Protein AF-A0A8H7NST3-F1 (afdb_monomer)

Solvent-accessible surface area (backbone atoms only — not comparable to full-atom values): 19436 Å² total; per-residue (Å²): 130,81,82,80,77,80,57,78,67,39,44,30,36,40,100,68,44,49,25,30,28,64,35,80,43,72,54,95,90,48,92,60,59,37,38,32,27,39,35,80,51,77,58,27,83,27,29,32,50,57,98,87,46,73,70,43,88,52,54,78,26,10,17,41,77,46,72,54,71,88,53,52,45,75,55,92,70,88,84,78,82,85,78,83,83,81,83,86,82,82,85,84,88,88,86,87,82,86,82,82,87,84,83,82,81,60,65,66,56,56,54,48,53,52,50,50,52,51,50,49,50,52,52,50,51,51,49,52,53,51,51,55,50,51,52,52,53,52,50,51,54,47,54,53,50,52,49,52,59,64,44,48,60,56,53,51,50,50,51,52,50,52,52,50,52,53,52,51,53,52,48,53,49,50,54,51,51,52,54,47,53,56,49,51,52,51,50,50,55,51,48,54,52,49,52,53,51,50,50,54,48,52,56,50,50,53,52,48,54,50,54,51,51,53,51,49,50,53,51,55,51,48,54,50,52,50,51,51,51,50,51,51,48,56,49,58,69,47,66,83,59,92,76,79,70,71,57,56,57,54,50,53,49,52,53,51,52,52,50,50,49,52,52,50,51,53,50,51,52,52,51,48,54,53,50,52,52,52,51,49,50,52,51,52,52,53,50,49,52,54,51,50,50,51,34,65,78,67,68,63,77,84,84,78,71,84,80,80,84,74,81,86,80,90,77,82,87,78,92,76,89,81,89,79,86,89,133

Sequence (327 aa):
MAPAEPPLGALVEVPAGRGLVRFCGGTSFSAGRWVGIELSEANGKNDGTVQGIKYFTGKPNHAHQTTQPSTLRRVSEPLRDPEPEPEPEPSSPIAPQEPSRPSTPVRAQDDQEVQELRAKIRVLEAKRADDARHVRELETRLSEAESFVALRPKLQAKLSSQQTELITTRRELADAQQLAQMAESRIVDMQEQLEMATLDKEMAEERAEMAEAELEEVKENLAIVEVELQVLKEGGERAEEVTETPVKQSLAYIQLEKQNERLKEALIRRSKSMRYRCQRDLGRSSGAAREEQYREENGVAPDVGPKSIGGPATGRLNEVRWSAALG

Foldseek 3Di:
DPPDDDDFQFWWAAPLGIFTFHAWQADPVDGAIKTKTFHPDLSADAQQDDPNRHRDGGDGSRIHMDRDCVRTDGDPDDDDDDDDDDDDDDDDDDDDDDDDDDDDDPPVVVVVVVVVVVVVVVVVVVVVVVVVVVVVVVVVVVVVVVVVVVVVVVVVVVVVVVVVVVVVVVVVVVVVVVVVVVVVVVVVVVVVVVVVVVVVVVVVVVVVVVVVVVVVVVVVVVVVVVVVVVCVVVCVVCVVDDDPPPVVVVVVVVVVVVVVVVVVVVVVVVVVVVVVVVVVVVVVVVVVVVVVVVCVVVVPDDDPPDDDDDDDDDDDDDDDDDDDDDD

Mean predicted aligned error: 22.56 Å

pLDDT: mean 78.25, std 19.87, range [33.19, 98.25]

Secondary structure (DSSP, 8-state):
-PPPPPPTT-EEEETTEEEEEEEEEE-SSSSSEEEEEEESSS--SBSSEETTEESS---TT-EEEES-GGG-EE---PPPP-PPPPPPP---------------S-HHHHHHHHHHHHHHHHHHHHHHHHHHHHHHHHHHHHHHHHHHHHHHHHHHHHHHHHHHHHHHHHHHHHHHHHHHHHHHHHHHHHHHHHHHHHHHHHHHHHHHHHHHHHHHHHHHHHHHHHHHHHHHHHHHHHTTS---HHHHHHHHHHHHHHHHHHHHHHHHHHHHHHHHHHHHHHHHHHHHHHHHHHHHHTT----------------------------

Nearest PDB structures (foldseek):
  3tq7-assembly1_Q  TM=9.359E-01  e=1.965E-07  Homo sapiens
  2e3h-assembly1_A  TM=8.844E-01  e=2.849E-07  Homo sapiens
  2e3i-assembly1_A  TM=8.766E-01  e=3.224E-07  Homo sapiens
  2e4h-assembly1_A  TM=8.750E-01  e=9.228E-07  Homo sapiens
  2cp6-assembly1_A  TM=6.344E-01  e=6.680E-06  Homo sapiens

InterPro domains:
  IPR000938 CAP Gly-rich domain [PF01302] (11-63)
  IPR000938 CAP Gly-rich domain [PS00845] (25-56)
  IPR000938 CAP Gly-rich domain [PS50245] (25-56)
  IPR000938 CAP Gly-rich domain [SM01052] (8-64)
  IPR036859 CAP Gly-rich domain superfamily [G3DSA:2.30.30.190] (5-78)
  IPR036859 CAP Gly-rich domain superfamily [SSF74924] (7-87)

Structure (mmCIF, N/CA/C/O backbone):
data_AF-A0A8H7NST3-F1
#
_entry.id   AF-A0A8H7NST3-F1
#
loop_
_atom_site.group_PDB
_atom_site.id
_atom_site.type_symbol
_atom_site.label_atom_id
_atom_site.label_alt_id
_atom_site.label_comp_id
_atom_site.label_asym_id
_atom_site.label_entity_id
_atom_site.label_seq_id
_atom_site.pdbx_PDB_ins_code
_atom_site.Cartn_x
_atom_site.Cartn_y
_atom_site.Cartn_z
_atom_site.occupancy
_atom_site.B_iso_or_equiv
_atom_site.auth_seq_id
_atom_site.auth_comp_id
_atom_site.auth_asym_id
_atom_site.auth_atom_id
_atom_site.pdbx_PDB_model_num
ATOM 1 N N . MET A 1 1 ? -5.717 -32.129 -40.927 1.00 37.00 1 MET A N 1
ATOM 2 C CA . MET A 1 1 ? -4.316 -32.494 -41.234 1.00 37.00 1 MET A CA 1
ATOM 3 C C . MET A 1 1 ? -3.425 -31.471 -40.554 1.00 37.00 1 MET A C 1
ATOM 5 O O . MET A 1 1 ? -3.616 -30.290 -40.809 1.00 37.00 1 MET A O 1
ATOM 9 N N . ALA A 1 2 ? -2.547 -31.884 -39.636 1.00 41.81 2 ALA A N 1
ATOM 10 C CA . ALA A 1 2 ? -1.577 -30.966 -39.035 1.00 41.81 2 ALA A CA 1
ATOM 11 C C . ALA A 1 2 ? -0.660 -30.398 -40.138 1.00 41.81 2 ALA A C 1
ATOM 13 O O . ALA A 1 2 ? -0.335 -31.142 -41.069 1.00 41.81 2 ALA A O 1
ATOM 14 N N . PRO A 1 3 ? -0.275 -29.109 -40.094 1.00 54.03 3 PRO A N 1
ATOM 15 C CA . PRO A 1 3 ? 0.641 -28.551 -41.081 1.00 54.03 3 PRO A CA 1
ATOM 16 C C . PRO A 1 3 ? 1.970 -29.311 -41.006 1.00 54.03 3 PRO A C 1
ATOM 18 O O . PRO A 1 3 ? 2.596 -29.371 -39.951 1.00 54.03 3 PRO A O 1
ATOM 21 N N . ALA A 1 4 ? 2.359 -29.937 -42.118 1.00 65.00 4 ALA A N 1
ATOM 22 C CA . ALA A 1 4 ? 3.593 -30.703 -42.213 1.00 65.00 4 ALA A CA 1
ATOM 23 C C . ALA A 1 4 ? 4.789 -29.779 -41.959 1.00 65.00 4 ALA A C 1
ATOM 25 O O . ALA A 1 4 ? 4.970 -28.778 -42.655 1.00 65.00 4 ALA A O 1
ATOM 26 N N . GLU A 1 5 ? 5.584 -30.112 -40.950 1.00 69.69 5 GLU A N 1
ATOM 27 C CA . GLU A 1 5 ? 6.763 -29.339 -40.589 1.00 69.69 5 GLU A CA 1
ATOM 28 C C . GLU A 1 5 ? 7.809 -29.418 -41.710 1.00 69.69 5 GLU A C 1
ATOM 30 O O . GLU A 1 5 ? 8.063 -30.507 -42.238 1.00 69.69 5 GLU A O 1
ATOM 35 N N . PRO A 1 6 ? 8.413 -28.289 -42.114 1.00 79.00 6 PRO A N 1
ATOM 36 C CA . PRO A 1 6 ? 9.472 -28.322 -43.105 1.00 79.00 6 PRO A CA 1
ATOM 37 C C . PRO A 1 6 ? 10.720 -28.979 -42.491 1.00 79.00 6 PRO A C 1
ATOM 39 O O . PRO A 1 6 ? 11.109 -28.626 -41.375 1.00 79.00 6 PRO A O 1
ATOM 42 N N . PRO A 1 7 ? 11.370 -29.925 -43.190 1.00 84.44 7 PRO A N 1
ATOM 43 C CA . PRO A 1 7 ? 12.606 -30.510 -42.694 1.00 84.44 7 PRO A CA 1
ATOM 44 C C . PRO A 1 7 ? 13.723 -29.459 -42.666 1.00 84.44 7 PRO A C 1
ATOM 46 O O . PRO A 1 7 ? 13.760 -28.542 -43.492 1.00 84.44 7 PRO A O 1
ATOM 49 N N . LEU A 1 8 ? 14.656 -29.603 -41.722 1.00 87.25 8 LEU A N 1
ATOM 50 C CA . LEU A 1 8 ? 15.878 -28.798 -41.708 1.00 87.25 8 LEU A CA 1
ATOM 51 C C . LEU A 1 8 ? 16.638 -29.009 -43.029 1.00 87.25 8 LEU A C 1
ATOM 53 O O . LEU A 1 8 ? 16.730 -30.128 -43.527 1.00 87.25 8 LEU A O 1
ATOM 57 N N . GLY A 1 9 ? 17.155 -27.928 -43.606 1.00 86.75 9 GLY A N 1
ATOM 58 C CA . GLY A 1 9 ? 17.804 -27.909 -44.916 1.00 86.75 9 GLY A CA 1
ATOM 59 C C . GLY A 1 9 ? 16.848 -27.781 -46.106 1.00 86.75 9 GLY A C 1
ATOM 60 O O . GLY A 1 9 ? 17.316 -27.694 -47.237 1.00 86.75 9 GLY A O 1
ATOM 61 N N . ALA A 1 10 ? 15.527 -27.736 -45.894 1.00 88.69 10 ALA A N 1
ATOM 62 C CA . ALA A 1 10 ? 14.585 -27.502 -46.986 1.00 88.69 10 ALA A CA 1
ATOM 63 C C . ALA A 1 10 ? 14.740 -26.094 -47.576 1.00 88.69 10 ALA A C 1
ATOM 65 O O . ALA A 1 10 ? 14.798 -25.112 -46.832 1.00 88.69 10 ALA A O 1
ATOM 66 N N . LEU A 1 11 ? 14.724 -26.000 -48.908 1.00 89.38 11 LEU A N 1
ATOM 67 C CA . LEU A 1 11 ? 14.618 -24.731 -49.621 1.00 89.38 11 LEU A CA 1
ATOM 68 C C . LEU A 1 11 ? 13.172 -24.228 -49.554 1.00 89.38 11 LEU A C 1
ATOM 70 O O . LEU A 1 11 ? 12.228 -24.900 -49.986 1.00 89.38 11 LEU A O 1
ATOM 74 N N . VAL A 1 12 ? 13.001 -23.043 -48.982 1.00 89.94 12 VAL A N 1
ATOM 75 C CA . VAL A 1 12 ? 11.707 -22.395 -48.776 1.00 89.94 12 VAL A CA 1
ATOM 76 C C . VAL A 1 12 ? 11.746 -20.963 -49.292 1.00 89.94 12 VAL A C 1
ATOM 78 O O . VAL A 1 12 ? 12.765 -20.278 -49.228 1.00 89.94 12 VAL A O 1
ATOM 81 N N . GLU A 1 13 ? 10.617 -20.503 -49.807 1.00 89.69 13 GLU A N 1
ATOM 82 C CA . GLU A 1 13 ? 10.403 -19.123 -50.224 1.00 89.69 13 GLU A CA 1
ATOM 83 C C . GLU A 1 13 ? 9.471 -18.445 -49.221 1.00 89.69 13 GLU A C 1
ATOM 85 O O . GLU A 1 13 ? 8.401 -18.973 -48.907 1.00 89.69 13 GLU A O 1
ATOM 90 N N . VAL A 1 14 ? 9.916 -17.300 -48.701 1.00 89.00 14 VAL A N 1
ATOM 91 C CA . VAL A 1 14 ? 9.183 -16.408 -47.792 1.00 89.00 14 VAL A CA 1
ATOM 92 C C . VAL A 1 14 ? 9.068 -15.015 -48.412 1.00 89.00 14 VAL A C 1
ATOM 94 O O . VAL A 1 14 ? 9.808 -14.705 -49.343 1.00 89.00 14 VAL A O 1
ATOM 97 N N . PRO A 1 15 ? 8.214 -14.115 -47.883 1.00 86.81 15 PRO A N 1
ATOM 98 C CA . PRO A 1 15 ? 8.133 -12.737 -48.378 1.00 86.81 15 PRO A CA 1
ATOM 99 C C . PRO A 1 15 ? 9.470 -11.977 -48.370 1.00 86.81 15 PRO A C 1
ATOM 101 O O . PRO A 1 15 ? 9.644 -11.044 -49.143 1.00 86.81 15 PRO A O 1
ATOM 104 N N . ALA A 1 16 ? 10.412 -12.373 -47.506 1.00 85.62 16 ALA A N 1
ATOM 105 C CA . ALA A 1 16 ? 11.756 -11.796 -47.440 1.00 85.62 16 ALA A CA 1
ATOM 106 C C . ALA A 1 16 ? 12.743 -12.368 -48.482 1.00 85.62 16 ALA A C 1
ATOM 108 O O . ALA A 1 16 ? 13.862 -11.876 -48.586 1.00 85.62 16 ALA A O 1
ATOM 109 N N . GLY A 1 17 ? 12.358 -13.402 -49.237 1.00 88.81 17 GLY A N 1
ATOM 110 C CA . GLY A 1 17 ? 13.190 -14.050 -50.251 1.00 88.81 17 GLY A CA 1
ATOM 111 C C . GLY A 1 17 ? 13.268 -15.571 -50.103 1.00 88.81 17 GLY A C 1
ATOM 112 O O . GLY A 1 17 ? 12.565 -16.188 -49.299 1.00 88.81 17 GLY A O 1
ATOM 113 N N . ARG A 1 18 ? 14.141 -16.191 -50.899 1.00 92.12 18 ARG A N 1
ATOM 114 C CA . ARG A 1 18 ? 14.426 -17.632 -50.839 1.00 92.12 18 ARG A CA 1
ATOM 115 C C . ARG A 1 18 ? 15.510 -17.926 -49.810 1.00 92.12 18 ARG A C 1
ATOM 117 O O . ARG A 1 18 ? 16.448 -17.146 -49.650 1.00 92.12 18 ARG A O 1
ATOM 124 N N . GLY A 1 19 ? 15.385 -19.055 -49.123 1.00 91.88 19 GLY A N 1
ATOM 125 C CA . GLY A 1 19 ? 16.349 -19.463 -48.112 1.00 91.88 19 GLY A CA 1
ATOM 126 C C . GLY A 1 19 ? 16.207 -20.909 -47.662 1.00 91.88 19 GLY A C 1
ATOM 127 O O . GLY A 1 19 ? 15.279 -21.621 -48.043 1.00 91.88 19 GLY A O 1
ATOM 128 N N . LEU A 1 20 ? 17.150 -21.346 -46.836 1.00 92.94 20 LEU A N 1
ATOM 129 C CA . LEU A 1 20 ? 17.210 -22.691 -46.281 1.00 92.94 20 LEU A CA 1
ATOM 130 C C . LEU A 1 20 ? 16.702 -22.696 -44.844 1.00 92.94 20 LEU A C 1
ATOM 132 O O . LEU A 1 20 ? 17.096 -21.863 -44.028 1.00 92.94 20 LEU A O 1
ATOM 136 N N . VAL A 1 21 ? 15.865 -23.672 -44.503 1.00 92.75 21 VAL A N 1
ATOM 137 C CA . VAL A 1 21 ? 15.430 -23.879 -43.119 1.00 92.75 21 VAL A CA 1
ATOM 138 C C . VAL A 1 21 ? 16.623 -24.331 -42.276 1.00 92.75 21 VAL A C 1
ATOM 140 O O . VAL A 1 21 ? 17.168 -25.410 -42.488 1.00 92.75 21 VAL A O 1
ATOM 143 N N . ARG A 1 22 ? 17.028 -23.528 -41.292 1.00 93.19 22 ARG A N 1
ATOM 144 C CA . ARG A 1 22 ? 18.147 -23.834 -40.385 1.00 93.19 22 ARG A CA 1
ATOM 145 C C . ARG A 1 22 ? 17.703 -24.183 -38.968 1.00 93.19 22 ARG A C 1
ATOM 147 O O . ARG A 1 22 ? 18.451 -24.836 -38.250 1.00 93.19 22 ARG A O 1
ATOM 154 N N . PHE A 1 23 ? 16.498 -23.782 -38.570 1.00 92.31 23 PHE A N 1
ATOM 155 C CA . PHE A 1 23 ? 15.974 -24.006 -37.224 1.00 92.31 23 PHE A CA 1
ATOM 156 C C . PHE A 1 23 ? 14.460 -24.247 -37.250 1.00 92.31 23 PHE A C 1
ATOM 158 O O . PHE A 1 23 ? 13.747 -23.568 -37.983 1.00 92.31 23 PHE A O 1
ATOM 165 N N . CYS A 1 24 ? 13.962 -25.185 -36.440 1.00 91.38 24 CYS A N 1
ATOM 166 C CA . CYS A 1 24 ? 12.531 -25.439 -36.226 1.00 91.38 24 CYS A CA 1
ATOM 167 C C . CYS A 1 24 ? 12.297 -25.843 -34.763 1.00 91.38 24 CYS A C 1
ATOM 169 O O . CYS A 1 24 ? 12.535 -26.992 -34.383 1.00 91.38 24 CYS A O 1
ATOM 171 N N . GLY A 1 25 ? 11.829 -24.925 -33.918 1.00 89.56 25 GLY A N 1
ATOM 172 C CA . GLY A 1 25 ? 11.811 -25.149 -32.469 1.00 89.56 25 GLY A CA 1
ATOM 173 C C . GLY A 1 25 ? 11.068 -24.085 -31.673 1.00 89.56 25 GLY A C 1
ATOM 174 O O . GLY A 1 25 ? 10.574 -23.110 -32.231 1.00 89.56 25 GLY A O 1
ATOM 175 N N . GLY A 1 26 ? 10.971 -24.288 -30.359 1.00 90.81 26 GLY A N 1
ATOM 176 C CA . GLY A 1 26 ? 10.572 -23.224 -29.435 1.00 90.81 26 GLY A CA 1
ATOM 177 C C . GLY A 1 26 ? 11.693 -22.196 -29.276 1.00 90.81 26 GLY A C 1
ATOM 178 O O . GLY A 1 26 ? 12.864 -22.523 -29.471 1.00 90.81 26 GLY A O 1
ATOM 179 N N . THR A 1 27 ? 11.349 -20.960 -28.928 1.00 91.00 27 THR A N 1
ATOM 180 C CA . THR A 1 27 ? 12.328 -19.886 -28.716 1.00 91.00 27 THR A CA 1
ATOM 181 C C . THR A 1 27 ? 12.210 -19.310 -27.312 1.00 91.00 27 THR A C 1
ATOM 183 O O . THR A 1 27 ? 11.181 -19.429 -26.653 1.00 91.00 27 THR A O 1
ATOM 186 N N . SER A 1 28 ? 13.285 -18.691 -26.833 1.00 88.31 28 SER A N 1
ATOM 187 C CA . SER A 1 28 ? 13.320 -18.011 -25.536 1.00 88.31 28 SER A CA 1
ATOM 188 C C . SER A 1 28 ? 12.594 -16.665 -25.544 1.00 88.31 28 SER A C 1
ATOM 190 O O . SER A 1 28 ? 12.170 -16.193 -24.495 1.00 88.31 28 SER A O 1
ATOM 192 N N . PHE A 1 29 ? 12.468 -16.031 -26.715 1.00 85.19 29 PHE A N 1
ATOM 193 C CA . PHE A 1 29 ? 11.930 -14.676 -26.840 1.00 85.19 29 PHE A CA 1
ATOM 194 C C . PHE A 1 29 ? 10.411 -14.642 -27.048 1.00 85.19 29 PHE A C 1
ATOM 196 O O . PHE A 1 29 ? 9.799 -13.590 -26.872 1.00 85.19 29 PHE A O 1
ATOM 203 N N . SER A 1 30 ? 9.785 -15.752 -27.457 1.00 88.00 30 SER A N 1
ATOM 204 C CA . SER A 1 30 ? 8.340 -15.805 -27.674 1.00 88.00 30 SER A CA 1
ATOM 205 C C . SER A 1 30 ? 7.803 -17.233 -27.588 1.00 88.00 30 SER A C 1
ATOM 207 O O . SER A 1 30 ? 8.394 -18.166 -28.128 1.00 88.00 30 SER A O 1
ATOM 209 N N . ALA A 1 31 ? 6.652 -17.397 -26.934 1.00 85.62 31 ALA A N 1
ATOM 210 C CA . ALA A 1 31 ? 5.972 -18.681 -26.844 1.00 85.62 31 ALA A CA 1
ATOM 211 C C . ALA A 1 31 ? 5.450 -19.133 -28.219 1.00 85.62 31 ALA A C 1
ATOM 213 O O . ALA A 1 31 ? 4.961 -18.332 -29.015 1.00 85.62 31 ALA A O 1
ATOM 214 N N . GLY A 1 32 ? 5.525 -20.437 -28.481 1.00 86.38 32 GLY A N 1
ATOM 215 C CA . GLY A 1 32 ? 5.136 -21.037 -29.757 1.00 86.38 32 GLY A CA 1
ATOM 216 C C . GLY A 1 32 ? 6.324 -21.597 -30.535 1.00 86.38 32 GLY A C 1
ATOM 217 O O . GLY A 1 32 ? 7.474 -21.536 -30.098 1.00 86.38 32 GLY A O 1
ATOM 218 N N . ARG A 1 33 ? 6.034 -22.202 -31.689 1.00 87.50 33 ARG A N 1
ATOM 219 C CA . ARG A 1 33 ? 7.035 -22.832 -32.556 1.00 87.50 33 ARG A CA 1
ATOM 220 C C . ARG A 1 33 ? 7.452 -21.858 -33.655 1.00 87.50 33 ARG A C 1
ATOM 222 O O . ARG A 1 33 ? 6.608 -21.236 -34.295 1.00 87.50 33 ARG A O 1
ATOM 229 N N . TRP A 1 34 ? 8.755 -21.750 -33.865 1.00 92.06 34 TRP A N 1
ATOM 230 C CA . TRP A 1 34 ? 9.382 -20.829 -34.802 1.00 92.06 34 TRP A CA 1
ATOM 231 C C . TRP A 1 34 ? 10.227 -21.582 -35.817 1.00 92.06 34 TRP A C 1
ATOM 233 O O . TRP A 1 34 ? 10.886 -22.573 -35.490 1.00 92.06 34 TRP A O 1
ATOM 243 N N . VAL A 1 35 ? 10.240 -21.061 -37.040 1.00 91.88 35 VAL A N 1
ATOM 244 C CA . VAL A 1 35 ? 11.101 -21.520 -38.125 1.00 91.88 35 VAL A CA 1
ATOM 245 C C . VAL A 1 35 ? 12.122 -20.434 -38.433 1.00 91.88 35 VAL A C 1
ATOM 247 O O . VAL A 1 35 ? 11.762 -19.295 -38.735 1.00 91.88 35 VAL A O 1
ATOM 250 N N . GLY A 1 36 ? 13.399 -20.789 -38.316 1.00 92.88 36 GLY A N 1
ATOM 251 C CA . GLY A 1 36 ? 14.533 -19.949 -38.677 1.00 92.88 36 GLY A CA 1
ATOM 252 C C . GLY A 1 36 ? 15.051 -20.320 -40.059 1.00 92.88 36 GLY A C 1
ATOM 253 O O . GLY A 1 36 ? 15.349 -21.488 -40.319 1.00 92.88 36 GLY A O 1
ATOM 254 N N . ILE A 1 37 ? 15.147 -19.326 -40.934 1.00 93.50 37 ILE A N 1
ATOM 255 C CA . ILE A 1 37 ? 15.512 -19.476 -42.342 1.00 93.50 37 ILE A CA 1
ATOM 256 C C . ILE A 1 37 ? 16.746 -18.625 -42.600 1.00 93.50 37 ILE A C 1
ATOM 258 O O . ILE A 1 37 ? 16.758 -17.442 -42.263 1.00 93.50 37 ILE A O 1
ATOM 262 N N . GLU A 1 38 ? 17.765 -19.217 -43.206 1.00 94.62 38 GLU A N 1
ATOM 263 C CA . GLU A 1 38 ? 18.895 -18.483 -43.762 1.00 94.62 38 GLU A CA 1
ATOM 264 C C . GLU A 1 38 ? 18.591 -18.140 -45.220 1.00 94.62 38 GLU A C 1
ATOM 266 O O . GLU A 1 38 ? 18.533 -19.017 -46.080 1.00 94.62 38 GLU A O 1
ATOM 271 N N . LEU A 1 39 ? 18.354 -16.863 -45.480 1.00 92.25 39 LEU A N 1
ATOM 272 C CA . LEU A 1 39 ? 18.115 -16.299 -46.795 1.00 92.25 39 LEU A CA 1
ATOM 273 C C . LEU A 1 39 ? 19.397 -16.311 -47.630 1.00 92.25 39 LEU A C 1
ATOM 275 O O . LEU A 1 39 ? 20.507 -16.107 -47.128 1.00 92.25 39 LEU A O 1
ATOM 279 N N . SER A 1 40 ? 19.223 -16.518 -48.931 1.00 91.44 40 SER A N 1
ATOM 280 C CA . SER A 1 40 ? 20.312 -16.417 -49.902 1.00 91.44 40 SER A CA 1
ATOM 281 C C . SER A 1 40 ? 20.838 -14.979 -50.019 1.00 91.44 40 SER A C 1
ATOM 283 O O . SER A 1 40 ? 22.038 -14.779 -50.197 1.00 91.44 40 SER A O 1
ATOM 285 N N . GLU A 1 41 ? 19.956 -13.990 -49.858 1.00 92.06 41 GLU A N 1
ATOM 286 C CA . GLU A 1 41 ? 20.248 -12.555 -49.951 1.00 92.06 41 GLU A CA 1
ATOM 287 C C . GLU A 1 41 ? 20.158 -11.854 -48.585 1.00 92.06 41 GLU A C 1
ATOM 289 O O . GLU A 1 41 ? 19.508 -12.346 -47.658 1.00 92.06 41 GLU A O 1
ATOM 294 N N . ALA A 1 42 ? 20.761 -10.664 -48.477 1.00 90.56 42 ALA A N 1
ATOM 295 C CA . ALA A 1 42 ? 20.847 -9.862 -47.252 1.00 90.56 42 ALA A CA 1
ATOM 296 C C . ALA A 1 42 ? 19.537 -9.128 -46.874 1.00 90.56 42 ALA A C 1
ATOM 298 O O . ALA A 1 42 ? 19.554 -7.961 -46.486 1.00 90.56 42 ALA A O 1
ATOM 299 N N . ASN A 1 43 ? 18.400 -9.823 -46.975 1.00 90.56 43 ASN A N 1
ATOM 300 C CA . ASN A 1 43 ? 17.046 -9.316 -46.693 1.00 90.56 43 ASN A CA 1
ATOM 301 C C . ASN A 1 43 ? 16.492 -9.798 -45.333 1.00 90.56 43 ASN A C 1
ATOM 303 O O . ASN A 1 43 ? 15.298 -9.703 -45.035 1.00 90.56 43 ASN A O 1
ATOM 307 N N . GLY A 1 44 ? 17.355 -10.381 -44.508 1.00 88.81 44 GLY A N 1
ATOM 308 C CA . GLY A 1 44 ? 17.067 -10.892 -43.175 1.00 88.81 44 GLY A CA 1
ATOM 309 C C . GLY A 1 44 ? 17.178 -9.823 -42.091 1.00 88.81 44 GLY A C 1
ATOM 310 O O . GLY A 1 44 ? 17.631 -8.705 -42.309 1.00 88.81 44 GLY A O 1
ATOM 311 N N . LYS A 1 45 ? 16.751 -10.187 -40.880 1.00 87.56 45 LYS A N 1
ATOM 312 C CA . LYS A 1 45 ? 16.707 -9.298 -39.707 1.00 87.56 45 LYS A CA 1
ATOM 313 C C . LYS A 1 45 ? 17.856 -9.522 -38.726 1.00 87.56 45 LYS A C 1
ATOM 315 O O . LYS A 1 45 ? 18.096 -8.678 -37.872 1.00 87.56 45 LYS A O 1
ATOM 320 N N . ASN A 1 46 ? 18.505 -10.682 -38.781 1.00 90.12 46 ASN A N 1
ATOM 321 C CA . ASN A 1 46 ? 19.630 -11.035 -37.915 1.00 90.12 46 ASN A CA 1
ATOM 322 C C . ASN A 1 46 ? 20.577 -12.014 -38.628 1.00 90.12 46 ASN A C 1
ATOM 324 O O . ASN A 1 46 ? 20.471 -12.216 -39.835 1.00 90.12 46 ASN A O 1
ATOM 328 N N . ASP A 1 47 ? 21.517 -12.592 -37.893 1.00 92.06 47 ASP A N 1
ATOM 329 C CA . ASP A 1 47 ? 22.508 -13.585 -38.330 1.00 92.06 47 ASP A CA 1
ATOM 330 C C . ASP A 1 47 ? 22.196 -15.007 -37.809 1.00 92.06 47 ASP A C 1
ATOM 332 O O . ASP A 1 47 ? 23.030 -15.908 -37.882 1.00 92.06 47 ASP A O 1
ATOM 336 N N . GLY A 1 48 ? 20.995 -15.206 -37.252 1.00 89.19 48 GLY A N 1
ATOM 337 C CA . GLY A 1 48 ? 20.585 -16.428 -36.556 1.00 89.19 48 GLY A CA 1
ATOM 338 C C . GLY A 1 48 ? 20.686 -16.325 -35.030 1.00 89.19 48 GLY A C 1
ATOM 339 O O . GLY A 1 48 ? 20.303 -17.263 -34.323 1.00 89.19 48 GLY A O 1
ATOM 340 N N . THR A 1 49 ? 21.124 -15.173 -34.510 1.00 92.31 49 THR A N 1
ATOM 341 C CA . THR A 1 49 ? 21.116 -14.837 -33.082 1.00 92.31 49 THR A CA 1
ATOM 342 C C . THR A 1 49 ? 19.984 -13.861 -32.758 1.00 92.31 49 THR A C 1
ATOM 344 O O . THR A 1 49 ? 19.833 -12.823 -33.401 1.00 92.31 49 THR A O 1
ATOM 347 N N . VAL A 1 50 ? 19.192 -14.159 -31.723 1.00 90.19 50 VAL A N 1
ATOM 348 C CA . VAL A 1 50 ? 18.122 -13.274 -31.228 1.00 90.19 50 VAL A CA 1
ATOM 349 C C . VAL A 1 50 ? 18.312 -13.070 -29.731 1.00 90.19 50 VAL A C 1
ATOM 351 O O . VAL A 1 50 ? 18.373 -14.039 -28.979 1.00 90.19 50 VAL A O 1
ATOM 354 N N . GLN A 1 51 ? 18.427 -11.810 -29.295 1.00 85.69 51 GLN A N 1
ATOM 355 C CA . GLN A 1 51 ? 18.644 -11.442 -27.883 1.00 85.69 51 GLN A CA 1
ATOM 356 C C . GLN A 1 51 ? 19.855 -12.154 -27.236 1.00 85.69 51 GLN A C 1
ATOM 358 O O . GLN A 1 51 ? 19.813 -12.549 -26.076 1.00 85.69 51 GLN A O 1
ATOM 363 N N . GLY A 1 52 ? 20.937 -12.348 -27.999 1.00 88.69 52 GLY A N 1
ATOM 364 C CA . GLY A 1 52 ? 22.160 -13.013 -27.528 1.00 88.69 52 GLY A CA 1
ATOM 365 C C . GLY A 1 52 ? 22.110 -14.546 -27.527 1.00 88.69 52 GLY A C 1
ATOM 366 O O . GLY A 1 52 ? 23.131 -15.181 -27.280 1.00 88.69 52 GLY A O 1
ATOM 367 N N . ILE A 1 53 ? 20.965 -15.153 -27.853 1.00 90.62 53 ILE A N 1
ATOM 368 C CA . ILE A 1 53 ? 20.816 -16.607 -27.977 1.00 90.62 53 ILE A CA 1
ATOM 369 C C . ILE A 1 53 ? 20.906 -16.989 -29.453 1.00 90.62 53 ILE A C 1
ATOM 371 O O . ILE A 1 53 ? 20.132 -16.508 -30.285 1.00 90.62 53 ILE A O 1
ATOM 375 N N . LYS A 1 54 ? 21.877 -17.846 -29.781 1.00 93.44 54 LYS A N 1
ATOM 376 C CA . LYS A 1 54 ? 22.125 -18.324 -31.144 1.00 93.44 54 LYS A CA 1
ATOM 377 C C . LYS A 1 54 ? 21.273 -19.556 -31.438 1.00 93.44 54 LYS A C 1
ATOM 379 O O . LYS A 1 54 ? 21.426 -20.579 -30.778 1.00 93.44 54 LYS A O 1
ATOM 384 N N . TYR A 1 55 ? 20.416 -19.459 -32.450 1.00 91.94 55 TYR A N 1
ATOM 385 C CA . TYR A 1 55 ? 19.566 -20.558 -32.920 1.00 91.94 55 TYR A CA 1
ATOM 386 C C . TYR A 1 55 ? 20.189 -21.295 -34.107 1.00 91.94 55 TYR A C 1
ATOM 388 O O . TYR A 1 55 ? 20.068 -22.511 -34.219 1.00 91.94 55 TYR A O 1
ATOM 396 N N . PHE A 1 56 ? 20.873 -20.560 -34.983 1.00 92.25 56 PHE A N 1
ATOM 397 C CA . PHE A 1 56 ? 21.696 -21.089 -36.067 1.00 92.25 56 PHE A CA 1
ATOM 398 C C . PHE A 1 56 ? 22.764 -20.059 -36.450 1.00 92.25 56 PHE A C 1
ATOM 400 O O . PHE A 1 56 ? 22.727 -18.923 -35.985 1.00 92.25 56 PHE A O 1
ATOM 407 N N . THR A 1 57 ? 23.729 -20.458 -37.276 1.00 91.19 57 THR A N 1
ATOM 408 C CA . THR A 1 57 ? 24.768 -19.560 -37.797 1.00 91.19 57 THR A CA 1
ATOM 409 C C . THR A 1 57 ? 24.433 -19.188 -39.236 1.00 91.19 57 THR A C 1
ATOM 411 O O . THR A 1 57 ? 24.253 -20.087 -40.057 1.00 91.19 57 THR A O 1
ATOM 414 N N . GLY A 1 58 ? 24.380 -17.892 -39.537 1.00 88.62 58 GLY A N 1
ATOM 415 C CA . GLY A 1 58 ? 24.240 -17.349 -40.887 1.00 88.62 58 GLY A CA 1
ATOM 416 C C . GLY A 1 58 ? 25.032 -16.051 -41.063 1.00 88.62 58 GLY A C 1
ATOM 417 O O . GLY A 1 58 ? 25.657 -15.553 -40.126 1.00 88.62 58 GLY A O 1
ATOM 418 N N . LYS A 1 59 ? 25.028 -15.502 -42.281 1.00 90.50 59 LYS A N 1
ATOM 419 C CA . LYS A 1 59 ? 25.635 -14.189 -42.560 1.00 90.50 59 LYS A CA 1
ATOM 420 C C . LYS A 1 59 ? 24.819 -13.054 -41.907 1.00 90.50 59 LYS A C 1
ATOM 422 O O . LYS A 1 59 ? 23.609 -13.210 -41.709 1.00 90.50 59 LYS A O 1
ATOM 427 N N . PRO A 1 60 ? 25.439 -11.902 -41.586 1.00 89.69 60 PRO A N 1
ATOM 428 C CA . PRO A 1 60 ? 24.710 -10.729 -41.107 1.00 89.69 60 PRO A CA 1
ATOM 429 C C . PRO A 1 60 ? 23.580 -10.351 -42.068 1.00 89.69 60 PRO A C 1
ATOM 431 O O . PRO A 1 60 ? 23.798 -10.312 -43.274 1.00 89.69 60 PRO A O 1
ATOM 434 N N . ASN A 1 61 ? 22.387 -10.073 -41.538 1.00 90.69 61 ASN A N 1
ATOM 435 C CA . ASN A 1 61 ? 21.172 -9.764 -42.306 1.00 90.69 61 ASN A CA 1
ATOM 436 C C . ASN A 1 61 ? 20.694 -10.890 -43.233 1.00 90.69 61 ASN A C 1
ATOM 438 O O . ASN A 1 61 ? 20.023 -10.615 -44.217 1.00 90.69 61 ASN A O 1
ATOM 442 N N . HIS A 1 62 ? 21.007 -12.157 -42.959 1.00 92.44 62 HIS A N 1
ATOM 443 C CA . HIS A 1 62 ? 20.487 -13.281 -43.752 1.00 92.44 62 HIS A CA 1
ATOM 444 C C . HIS A 1 62 ? 19.453 -14.117 -42.995 1.00 92.44 62 HIS A C 1
ATOM 446 O O . HIS A 1 62 ? 18.789 -14.950 -43.591 1.00 92.44 62 HIS A O 1
ATOM 452 N N . ALA A 1 63 ? 19.251 -13.926 -41.696 1.00 90.88 63 ALA A N 1
ATOM 453 C CA . ALA A 1 63 ? 18.302 -14.739 -40.947 1.00 90.88 63 ALA A CA 1
ATOM 454 C C . ALA A 1 63 ? 16.900 -14.121 -40.898 1.00 90.88 63 ALA A C 1
ATOM 456 O O . ALA A 1 63 ? 16.711 -12.956 -40.537 1.00 90.88 63 ALA A O 1
ATOM 457 N N . HIS A 1 64 ? 15.898 -14.941 -41.204 1.00 92.25 64 HIS A N 1
ATOM 458 C CA . HIS A 1 64 ? 14.480 -14.626 -41.088 1.00 92.25 64 HIS A C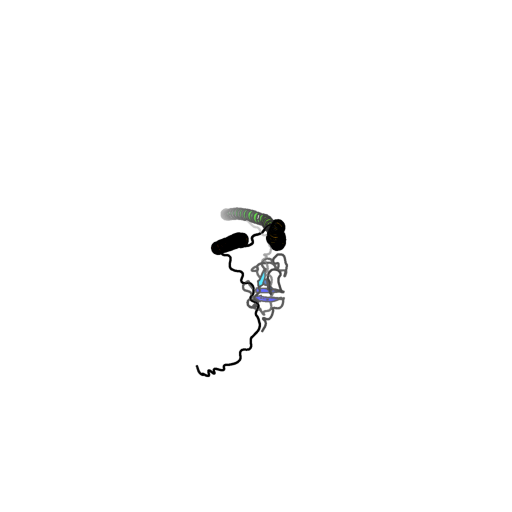A 1
ATOM 459 C C . HIS A 1 64 ? 13.802 -15.601 -40.115 1.00 92.25 64 HIS A C 1
ATOM 461 O O . HIS A 1 64 ? 14.087 -16.797 -40.130 1.00 92.25 64 HIS A O 1
ATOM 467 N N . GLN A 1 65 ? 12.912 -15.097 -39.257 1.00 90.44 65 GLN A N 1
ATOM 468 C CA . GLN A 1 65 ? 12.113 -15.904 -38.331 1.00 90.44 65 GLN A CA 1
ATOM 469 C C . GLN A 1 65 ? 10.626 -15.755 -38.647 1.00 90.44 65 GLN A C 1
ATOM 471 O O . GLN A 1 65 ? 10.132 -14.632 -38.746 1.00 90.44 65 GLN A O 1
ATOM 476 N N . THR A 1 66 ? 9.906 -16.872 -38.733 1.00 86.94 66 THR A N 1
ATOM 477 C CA . THR A 1 66 ? 8.445 -16.887 -38.901 1.00 86.94 66 THR A CA 1
ATOM 478 C C . THR A 1 66 ? 7.794 -17.949 -38.016 1.00 86.94 66 THR A C 1
ATOM 480 O O . THR A 1 66 ? 8.365 -19.013 -37.774 1.00 86.94 66 THR A O 1
ATOM 483 N N . THR A 1 67 ? 6.589 -17.657 -37.530 1.00 86.38 67 THR A N 1
ATOM 484 C CA . THR A 1 67 ? 5.716 -18.595 -36.803 1.00 86.38 67 THR A CA 1
ATOM 485 C C . THR A 1 67 ? 4.645 -19.209 -37.700 1.00 86.38 67 THR A C 1
ATOM 487 O O . THR A 1 67 ? 3.921 -20.104 -37.271 1.00 86.38 67 THR A O 1
ATOM 490 N N . GLN A 1 68 ? 4.518 -18.737 -38.946 1.00 75.56 68 GLN A N 1
ATOM 491 C CA . GLN A 1 68 ? 3.435 -19.125 -39.843 1.00 75.56 68 GLN A CA 1
ATOM 492 C C . GLN A 1 68 ? 3.948 -20.045 -40.957 1.00 75.56 68 GLN A C 1
ATOM 494 O O . GLN A 1 68 ? 4.536 -19.557 -41.925 1.00 75.56 68 GLN A O 1
ATOM 499 N N . PRO A 1 69 ? 3.697 -21.366 -40.894 1.00 64.06 69 PRO A N 1
ATOM 500 C CA . PRO A 1 69 ? 4.117 -22.293 -41.945 1.00 64.06 69 PRO A CA 1
ATOM 501 C C . PRO A 1 69 ? 3.429 -22.035 -43.297 1.00 64.06 69 PRO A C 1
ATOM 503 O O . PRO A 1 69 ? 3.952 -22.453 -44.322 1.00 64.06 69 PRO A O 1
ATOM 506 N N . SER A 1 70 ? 2.314 -21.294 -43.338 1.00 63.44 70 SER A N 1
ATOM 507 C CA . SER A 1 70 ? 1.683 -20.814 -44.581 1.00 63.44 70 SER A CA 1
ATOM 508 C C . SER A 1 70 ? 2.559 -19.841 -45.376 1.00 63.44 70 SER A C 1
ATOM 510 O O . SER A 1 70 ? 2.402 -19.736 -46.588 1.00 63.44 70 SER A O 1
ATOM 512 N N . THR A 1 71 ? 3.499 -19.156 -44.716 1.00 67.12 71 THR A N 1
ATOM 513 C CA . THR A 1 71 ? 4.483 -18.292 -45.390 1.00 67.12 71 THR A CA 1
ATOM 514 C C . THR A 1 71 ? 5.607 -19.079 -46.056 1.00 67.12 71 THR A C 1
ATOM 516 O O . THR A 1 71 ? 6.377 -18.487 -46.800 1.00 67.12 71 THR A O 1
ATOM 519 N N . LEU A 1 72 ? 5.704 -20.391 -45.805 1.00 71.75 72 LEU A N 1
ATOM 520 C CA . LEU A 1 72 ? 6.771 -21.251 -46.306 1.00 71.75 72 LEU A CA 1
ATOM 521 C C . LEU A 1 72 ? 6.299 -22.005 -47.544 1.00 71.75 72 LEU A C 1
ATOM 523 O O . LEU A 1 72 ? 5.669 -23.063 -47.454 1.00 71.75 72 LEU A O 1
ATOM 527 N N . ARG A 1 73 ? 6.652 -21.500 -48.724 1.00 78.81 73 ARG A N 1
ATOM 528 C CA . ARG A 1 73 ? 6.471 -22.260 -49.960 1.00 78.81 73 ARG A CA 1
ATOM 529 C C . ARG A 1 73 ? 7.702 -23.137 -50.178 1.00 78.81 73 ARG A C 1
ATOM 531 O O . ARG A 1 73 ? 8.785 -22.620 -50.424 1.00 78.81 73 ARG A O 1
ATOM 538 N N . ARG A 1 74 ? 7.560 -24.464 -50.063 1.00 76.38 74 ARG A N 1
ATOM 539 C CA . ARG A 1 74 ? 8.650 -25.400 -50.395 1.00 76.38 74 ARG A CA 1
ATOM 540 C C . ARG A 1 74 ? 8.971 -25.293 -51.883 1.00 76.38 74 ARG A C 1
ATOM 542 O O . ARG A 1 74 ? 8.091 -25.507 -52.714 1.00 76.38 74 ARG A O 1
ATOM 549 N N . VAL A 1 75 ? 10.225 -24.988 -52.191 1.00 73.44 75 VAL A N 1
ATOM 550 C CA . VAL A 1 75 ? 10.740 -24.958 -53.559 1.00 73.44 75 VAL A CA 1
ATOM 551 C C . VAL A 1 75 ? 11.433 -26.295 -53.799 1.00 73.44 75 VAL A C 1
ATOM 553 O O . VAL A 1 75 ? 12.495 -26.568 -53.247 1.00 73.44 75 VAL A O 1
ATOM 556 N N . SER A 1 76 ? 10.789 -27.172 -54.563 1.00 53.91 76 SER A N 1
ATOM 557 C CA . SER A 1 76 ? 11.362 -28.442 -55.006 1.00 53.91 76 SER A CA 1
ATOM 558 C C . SER A 1 76 ? 12.059 -28.232 -56.345 1.00 53.91 76 SER A C 1
ATOM 560 O O . SER A 1 76 ? 11.480 -28.518 -57.389 1.00 53.91 76 SER A O 1
ATOM 562 N N . GLU A 1 77 ? 13.277 -27.700 -56.326 1.00 51.88 77 GLU A N 1
ATOM 563 C CA . GLU A 1 77 ? 14.110 -27.630 -57.528 1.00 51.88 77 GLU A CA 1
ATOM 564 C C . GLU A 1 77 ? 15.591 -27.787 -57.141 1.00 51.88 77 GLU A C 1
ATOM 566 O O . GLU A 1 77 ? 16.026 -27.172 -56.162 1.00 51.88 77 GLU A O 1
ATOM 571 N N . PRO A 1 78 ? 16.361 -28.658 -57.822 1.00 41.97 78 PRO A N 1
ATOM 572 C CA . PRO A 1 78 ? 17.760 -28.894 -57.491 1.00 41.97 78 PRO A CA 1
ATOM 573 C C . PRO A 1 78 ? 18.623 -27.699 -57.921 1.00 41.97 78 PRO A C 1
ATOM 575 O O . PRO A 1 78 ? 18.528 -27.214 -59.048 1.00 41.97 78 PRO A O 1
ATOM 578 N N . LEU A 1 79 ? 19.461 -27.229 -56.996 1.00 39.03 79 LEU A N 1
ATOM 579 C CA . LEU A 1 79 ? 20.376 -26.098 -57.156 1.00 39.03 79 LEU A CA 1
ATOM 580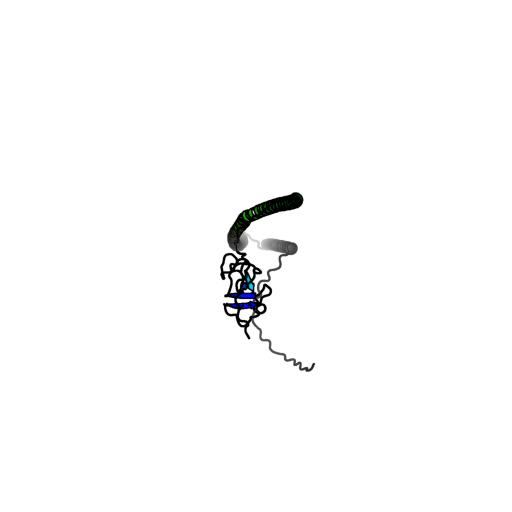 C C . LEU A 1 79 ? 21.387 -26.358 -58.293 1.00 39.03 79 LEU A C 1
ATOM 582 O O . LEU A 1 79 ? 22.063 -27.384 -58.292 1.00 39.03 79 LEU A O 1
ATOM 586 N N . ARG A 1 80 ? 21.509 -25.415 -59.238 1.00 41.91 80 ARG A N 1
ATOM 587 C CA . ARG A 1 80 ? 22.727 -25.226 -60.045 1.00 41.91 80 ARG A CA 1
ATOM 588 C C . ARG A 1 80 ? 23.649 -24.278 -59.289 1.00 41.91 80 ARG A C 1
ATOM 590 O O . ARG A 1 80 ? 23.207 -23.206 -58.879 1.00 41.91 80 ARG A O 1
ATOM 597 N N . ASP A 1 81 ? 24.901 -24.682 -59.130 1.00 39.69 81 ASP A N 1
ATOM 598 C CA . ASP A 1 81 ? 25.965 -23.836 -58.598 1.00 39.69 81 ASP A CA 1
ATOM 599 C C . ASP A 1 81 ? 26.225 -22.642 -59.539 1.00 39.69 81 ASP A C 1
ATOM 601 O O . ASP A 1 81 ? 26.223 -22.826 -60.760 1.00 39.69 81 ASP A O 1
ATOM 605 N N . PRO A 1 82 ? 26.451 -21.421 -59.020 1.00 42.88 82 PRO A N 1
ATOM 606 C CA . PRO A 1 82 ? 26.965 -20.325 -59.825 1.00 42.88 82 PRO A CA 1
ATOM 607 C C . PRO A 1 82 ? 28.472 -20.518 -60.050 1.00 42.88 82 PRO A C 1
ATOM 609 O O . PRO A 1 82 ? 29.283 -20.457 -59.127 1.00 42.88 82 PRO A O 1
ATOM 612 N N . GLU A 1 83 ? 28.809 -20.779 -61.306 1.00 44.84 83 GLU A N 1
ATOM 613 C CA . GLU A 1 83 ? 30.153 -20.814 -61.880 1.00 44.84 83 GLU A CA 1
ATOM 614 C C . GLU A 1 83 ? 30.808 -19.412 -61.821 1.00 44.84 83 GLU A C 1
ATOM 616 O O . GLU A 1 83 ? 30.117 -18.416 -62.052 1.00 44.84 83 GLU A O 1
ATOM 621 N N . PRO A 1 84 ? 32.106 -19.288 -61.475 1.00 46.38 84 PRO A N 1
ATOM 622 C CA . PRO A 1 84 ? 32.785 -17.997 -61.388 1.00 46.38 84 PRO A CA 1
ATOM 623 C C . PRO A 1 84 ? 33.151 -17.466 -62.783 1.00 46.38 84 PRO A C 1
ATOM 625 O O . PRO A 1 84 ? 33.864 -18.117 -63.544 1.00 46.38 84 PRO A O 1
ATOM 628 N N . GLU A 1 85 ? 32.680 -16.262 -63.103 1.00 38.81 85 GLU A N 1
ATOM 629 C CA . GLU A 1 85 ? 33.028 -15.526 -64.325 1.00 38.81 85 GLU A CA 1
ATOM 630 C C . GLU A 1 85 ? 34.468 -14.957 -64.224 1.00 38.81 85 GLU A C 1
ATOM 632 O O . GLU A 1 85 ? 34.836 -14.445 -63.161 1.00 38.81 85 GLU A O 1
ATOM 637 N N . PRO A 1 86 ? 35.308 -15.056 -65.278 1.00 44.78 86 PRO A N 1
ATOM 638 C CA . PRO A 1 86 ? 36.728 -14.704 -65.221 1.00 44.78 86 PRO A CA 1
ATOM 639 C C . PRO A 1 86 ? 37.005 -13.208 -65.465 1.00 44.78 86 PRO A C 1
ATOM 641 O O . PRO A 1 86 ? 36.360 -12.557 -66.286 1.00 44.78 86 PRO A O 1
ATOM 644 N N . GLU A 1 87 ? 38.026 -12.685 -64.780 1.00 47.16 87 GLU A N 1
ATOM 645 C CA . GLU A 1 87 ? 38.639 -11.372 -65.031 1.00 47.16 87 GLU A CA 1
ATOM 646 C C . GLU A 1 87 ? 39.283 -11.298 -66.435 1.00 47.16 87 GLU A C 1
ATOM 648 O O . GLU A 1 87 ? 39.834 -12.296 -66.910 1.00 47.16 87 GLU A O 1
ATOM 653 N N . PRO A 1 88 ? 39.284 -10.129 -67.107 1.00 47.38 88 PRO A N 1
ATOM 654 C CA . PRO A 1 88 ? 40.004 -9.957 -68.361 1.00 47.38 88 PRO A CA 1
ATOM 655 C C . PRO A 1 88 ? 41.479 -9.600 -68.115 1.00 47.38 88 PRO A C 1
ATOM 657 O O . PRO A 1 88 ? 41.797 -8.518 -67.619 1.00 47.38 88 PRO A O 1
ATOM 660 N N . GLU A 1 89 ? 42.390 -10.468 -68.554 1.00 43.78 89 GLU A N 1
ATOM 661 C CA . GLU A 1 89 ? 43.752 -10.055 -68.912 1.00 43.78 89 GLU A CA 1
ATOM 662 C C . GLU A 1 89 ? 43.749 -9.280 -70.241 1.00 43.78 89 GLU A C 1
ATOM 664 O O . GLU A 1 89 ? 42.926 -9.543 -71.125 1.00 43.78 89 GLU A O 1
ATOM 669 N N . PRO A 1 90 ? 44.735 -8.390 -70.448 1.00 44.34 90 PRO A N 1
ATOM 670 C CA . PRO A 1 90 ? 45.467 -8.515 -71.701 1.00 44.34 90 PRO A CA 1
ATOM 671 C C . PRO A 1 90 ? 46.994 -8.539 -71.550 1.00 44.34 90 PRO A C 1
ATOM 673 O O . PRO A 1 90 ? 47.631 -7.753 -70.852 1.00 44.34 90 PRO A O 1
ATOM 676 N N . SER A 1 91 ? 47.530 -9.474 -72.323 1.00 36.91 91 SER A N 1
ATOM 677 C CA . SER A 1 91 ? 48.899 -9.840 -72.659 1.00 36.91 91 SER A CA 1
ATOM 678 C C . SER A 1 91 ? 49.881 -8.693 -72.959 1.00 36.91 91 SER A C 1
ATOM 680 O O . SER A 1 91 ? 49.559 -7.705 -73.612 1.00 36.91 91 SER A O 1
ATOM 682 N N . SER A 1 92 ? 51.146 -8.917 -72.601 1.00 45.31 92 SER A N 1
ATOM 683 C CA . SER A 1 92 ? 52.356 -8.375 -73.265 1.00 45.31 92 SER A CA 1
ATOM 684 C C . SER A 1 92 ? 53.089 -9.545 -73.969 1.00 45.31 92 SER A C 1
ATOM 686 O O . SER A 1 92 ? 52.702 -10.681 -73.681 1.00 45.31 92 SER A O 1
ATOM 688 N N . PRO A 1 93 ? 54.161 -9.402 -74.796 1.00 51.81 93 PRO A N 1
ATOM 689 C CA . PRO A 1 93 ? 54.885 -8.214 -75.294 1.00 51.81 93 PRO A CA 1
ATOM 690 C C . PRO A 1 93 ? 55.225 -8.248 -76.819 1.00 51.81 93 PRO A C 1
ATOM 692 O O . PRO A 1 93 ? 55.405 -9.318 -77.389 1.00 51.81 93 PRO A O 1
ATOM 695 N N . ILE A 1 94 ? 55.473 -7.098 -77.467 1.00 33.69 94 ILE A N 1
ATOM 696 C CA . ILE A 1 94 ? 56.333 -7.007 -78.674 1.00 33.69 94 ILE A CA 1
ATOM 697 C C . ILE A 1 94 ? 57.135 -5.696 -78.621 1.00 33.69 94 ILE A C 1
ATOM 699 O O . ILE A 1 94 ? 56.575 -4.618 -78.448 1.00 33.69 94 ILE A O 1
ATOM 703 N N . ALA A 1 95 ? 58.448 -5.796 -78.809 1.00 43.75 95 ALA A N 1
ATOM 704 C CA . ALA A 1 95 ? 59.383 -4.706 -79.101 1.00 43.75 95 ALA A CA 1
ATOM 705 C C . ALA A 1 95 ? 60.285 -5.166 -80.269 1.00 43.75 95 ALA A C 1
ATOM 707 O O . ALA A 1 95 ? 60.295 -6.367 -80.556 1.00 43.75 95 ALA A O 1
ATOM 708 N N . PRO A 1 96 ? 61.176 -4.339 -80.849 1.00 51.09 96 PRO A N 1
ATOM 709 C CA . PRO A 1 96 ? 61.161 -2.888 -81.086 1.00 51.09 96 PRO A CA 1
ATOM 710 C C . PRO A 1 96 ? 61.452 -2.540 -82.569 1.00 51.09 96 PRO A C 1
ATOM 712 O O . PRO A 1 96 ? 62.280 -3.196 -83.197 1.00 51.09 96 PRO A O 1
ATOM 715 N N . GLN A 1 97 ? 60.889 -1.454 -83.112 1.00 33.19 97 GLN A N 1
ATOM 716 C CA . GLN A 1 97 ? 61.452 -0.796 -84.306 1.00 33.19 97 GLN A CA 1
ATOM 717 C C . GLN A 1 97 ? 61.289 0.729 -84.232 1.00 33.19 97 GLN A C 1
ATOM 719 O O . GLN A 1 97 ? 60.176 1.249 -84.236 1.00 33.19 97 GLN A O 1
ATOM 724 N N . GLU A 1 98 ? 62.419 1.437 -84.179 1.00 42.56 98 GLU A N 1
ATOM 725 C CA . GLU A 1 98 ? 62.549 2.812 -84.679 1.00 42.56 98 GLU A CA 1
ATOM 726 C C . GLU A 1 98 ? 62.585 2.762 -86.221 1.00 42.56 98 GLU A C 1
ATOM 728 O O . GLU A 1 98 ? 63.149 1.810 -86.771 1.00 42.56 98 GLU A O 1
ATOM 733 N N . PRO A 1 99 ? 62.022 3.753 -86.944 1.00 51.56 99 PRO A N 1
ATOM 734 C CA . PRO A 1 99 ? 62.836 4.935 -87.239 1.00 51.56 99 PRO A CA 1
ATOM 735 C C . PRO A 1 99 ? 62.078 6.276 -87.378 1.00 51.56 99 PRO A C 1
ATOM 737 O O . PRO A 1 99 ? 60.920 6.358 -87.775 1.00 51.56 99 PRO A O 1
ATOM 740 N N . SER A 1 100 ? 62.859 7.346 -87.190 1.00 39.56 100 SER A N 1
ATOM 741 C CA . SER A 1 100 ? 62.805 8.640 -87.901 1.00 39.56 100 SER A CA 1
ATOM 742 C C . SER A 1 100 ? 61.603 9.589 -87.718 1.00 39.56 100 SER A C 1
ATOM 744 O O . SER A 1 100 ? 60.521 9.411 -88.265 1.00 39.56 100 SER A O 1
ATOM 746 N N . ARG A 1 101 ? 61.898 10.724 -87.065 1.00 42.75 101 ARG A N 1
ATOM 747 C CA . ARG A 1 101 ? 61.213 12.031 -87.191 1.00 42.75 101 ARG A CA 1
ATOM 748 C C . ARG A 1 101 ? 61.144 12.502 -88.661 1.00 42.75 101 ARG A C 1
ATOM 750 O O . ARG A 1 101 ? 62.111 12.283 -89.390 1.00 42.75 101 ARG A O 1
ATOM 757 N N . PRO A 1 102 ? 60.080 13.233 -89.069 1.00 47.31 102 PRO A N 1
ATOM 758 C CA . PRO A 1 102 ? 60.060 14.693 -88.877 1.00 47.31 102 PRO A CA 1
ATOM 759 C C . PRO A 1 102 ? 58.729 15.295 -88.354 1.00 47.31 102 PRO A C 1
ATOM 761 O O . PRO A 1 102 ? 57.636 14.872 -88.693 1.00 47.31 102 PRO A O 1
ATOM 764 N N . SER A 1 103 ? 58.895 16.318 -87.511 1.00 46.59 103 SER A N 1
ATOM 765 C CA . SER A 1 103 ? 58.084 17.518 -87.214 1.00 46.59 103 SER A CA 1
ATOM 766 C C . SER A 1 103 ? 56.548 17.584 -87.433 1.00 46.59 103 SER A C 1
ATOM 768 O O . SER A 1 103 ? 56.087 17.791 -88.548 1.00 46.59 103 SER A O 1
ATOM 770 N N . THR A 1 104 ? 55.831 17.684 -86.290 1.00 51.47 104 THR A N 1
ATOM 771 C CA . THR A 1 104 ? 54.577 18.441 -85.965 1.00 51.47 104 THR A CA 1
ATOM 772 C C . THR A 1 104 ? 53.259 18.084 -86.683 1.00 51.47 104 THR A C 1
ATOM 774 O O . THR A 1 104 ? 53.227 18.121 -87.907 1.00 51.47 104 THR A O 1
ATOM 777 N N . PRO A 1 105 ? 52.148 17.809 -85.945 1.00 51.38 105 PRO A N 1
ATOM 778 C CA . PRO A 1 105 ? 51.610 18.629 -84.847 1.00 51.38 105 PRO A CA 1
ATOM 779 C C . PRO A 1 105 ? 51.347 17.827 -83.550 1.00 51.38 105 PRO A C 1
ATOM 781 O O . PRO A 1 105 ? 50.210 17.573 -83.183 1.00 51.38 105 PRO A O 1
ATOM 784 N N . VAL A 1 106 ? 52.398 17.433 -82.828 1.00 54.69 106 VAL A N 1
ATOM 785 C CA . VAL A 1 106 ? 52.262 16.592 -81.613 1.00 54.69 106 VAL A CA 1
ATOM 786 C C . VAL A 1 106 ? 51.873 17.407 -80.364 1.00 54.69 106 VAL A C 1
ATOM 788 O O . VAL A 1 106 ? 51.104 16.945 -79.533 1.00 54.69 106 VAL A O 1
ATOM 791 N N . ARG A 1 107 ? 52.289 18.682 -80.280 1.00 57.59 107 ARG A N 1
ATOM 792 C CA . ARG A 1 107 ? 52.023 19.550 -79.111 1.00 57.59 107 ARG A CA 1
ATOM 793 C C . ARG A 1 107 ? 50.537 19.737 -78.786 1.00 57.59 107 ARG A C 1
ATOM 795 O O . ARG A 1 107 ? 50.193 19.815 -77.620 1.00 57.59 107 ARG A O 1
ATOM 802 N N . ALA A 1 108 ? 49.662 19.790 -79.792 1.00 60.66 108 ALA A N 1
ATOM 803 C CA . ALA A 1 108 ? 48.235 20.019 -79.560 1.00 60.66 108 ALA A CA 1
ATOM 804 C C . ALA A 1 108 ? 47.526 18.811 -78.918 1.00 60.66 108 ALA A C 1
ATOM 806 O O . ALA A 1 108 ? 46.569 19.013 -78.176 1.00 60.66 108 ALA A O 1
ATOM 807 N N . GLN A 1 109 ? 47.993 17.584 -79.183 1.00 63.84 109 GLN A N 1
ATOM 808 C CA . GLN A 1 109 ? 47.449 16.361 -78.578 1.00 63.84 109 GLN A CA 1
ATOM 809 C C . GLN A 1 109 ? 47.949 16.204 -77.138 1.00 63.84 109 GLN A C 1
ATOM 811 O O . GLN A 1 109 ? 47.137 16.019 -76.235 1.00 63.84 109 GLN A O 1
ATOM 816 N N . ASP A 1 110 ? 49.245 16.429 -76.903 1.00 74.56 110 ASP A N 1
ATOM 817 C CA . ASP A 1 110 ? 49.820 16.451 -75.551 1.00 74.56 110 ASP A CA 1
ATOM 818 C C . ASP A 1 110 ? 49.152 17.530 -74.670 1.00 74.56 110 ASP A C 1
ATOM 820 O O . ASP A 1 110 ? 48.840 17.296 -73.503 1.00 74.56 110 ASP A O 1
ATOM 824 N N . ASP A 1 111 ? 48.874 18.715 -75.228 1.00 79.50 111 ASP A N 1
ATOM 825 C CA . ASP A 1 111 ? 48.195 19.801 -74.513 1.00 79.50 111 ASP A CA 1
ATOM 826 C C . ASP A 1 111 ? 46.723 19.466 -74.193 1.00 79.50 111 ASP A C 1
ATOM 828 O O . ASP A 1 111 ? 46.224 19.867 -73.137 1.00 79.50 111 ASP A O 1
ATOM 832 N N . GLN A 1 112 ? 46.027 18.720 -75.063 1.00 84.81 112 GLN A N 1
ATOM 833 C CA . GLN A 1 112 ? 44.665 18.226 -74.816 1.00 84.81 112 GLN A CA 1
ATOM 834 C C . GLN A 1 112 ? 44.642 17.153 -73.719 1.00 84.81 112 GLN A C 1
ATOM 836 O O . GLN A 1 112 ? 43.868 17.269 -72.769 1.00 84.81 112 GLN A O 1
ATOM 841 N N . GLU A 1 113 ? 45.541 16.172 -73.770 1.00 86.94 113 GLU A N 1
ATOM 842 C CA . GLU A 1 113 ? 45.661 15.129 -72.744 1.00 86.94 113 GLU A CA 1
ATOM 843 C C . GLU A 1 113 ? 46.032 15.714 -71.374 1.00 86.94 113 GLU A C 1
ATOM 845 O O . GLU A 1 113 ? 45.459 15.352 -70.343 1.00 86.94 113 GLU A O 1
ATOM 850 N N . VAL A 1 114 ? 46.939 16.696 -71.340 1.00 89.38 114 VAL A N 1
ATOM 851 C CA . VAL A 1 114 ? 47.288 17.414 -70.108 1.00 89.38 114 VAL A CA 1
ATOM 852 C C . VAL A 1 114 ? 46.083 18.183 -69.551 1.00 89.38 114 VAL A C 1
ATOM 854 O O . VAL A 1 114 ? 45.915 18.249 -68.329 1.00 89.38 114 VAL A O 1
ATOM 857 N N . GLN A 1 115 ? 45.218 18.751 -70.398 1.00 87.75 115 GLN A N 1
ATOM 858 C CA . GLN A 1 115 ? 43.976 19.399 -69.957 1.00 87.75 115 GLN A CA 1
ATOM 859 C C . GLN A 1 115 ? 42.958 18.393 -69.407 1.00 87.75 115 GLN A C 1
ATOM 861 O O . GLN A 1 115 ? 42.366 18.651 -68.355 1.00 87.75 115 GLN A O 1
ATOM 866 N N . GLU A 1 116 ? 42.794 17.237 -70.048 1.00 90.38 116 GLU A N 1
ATOM 867 C CA . GLU A 1 116 ? 41.911 16.162 -69.584 1.00 90.38 116 GLU A CA 1
ATOM 868 C C . GLU A 1 116 ? 42.377 15.565 -68.253 1.00 90.38 116 GLU A C 1
ATOM 870 O O . GLU A 1 116 ? 41.578 15.405 -67.326 1.00 90.38 116 GLU A O 1
ATOM 875 N N . LEU A 1 117 ? 43.677 15.306 -68.098 1.00 91.62 117 LEU A N 1
ATOM 876 C CA . LEU A 1 117 ? 44.253 14.825 -66.842 1.00 91.62 117 LEU A CA 1
ATOM 877 C C . LEU A 1 117 ? 44.095 15.856 -65.721 1.00 91.62 117 LEU A C 1
ATOM 879 O O . LEU A 1 117 ? 43.737 15.491 -64.602 1.00 91.62 117 LEU A O 1
ATOM 883 N N . ARG A 1 118 ? 44.271 17.152 -66.010 1.00 90.75 118 ARG A N 1
ATOM 884 C CA . ARG A 1 118 ? 43.994 18.232 -65.045 1.00 90.75 118 ARG A CA 1
ATOM 885 C C . ARG A 1 118 ? 42.516 18.290 -64.661 1.00 90.75 118 ARG A C 1
ATOM 887 O O . ARG A 1 118 ? 42.205 18.476 -63.486 1.00 90.75 118 ARG A O 1
ATOM 894 N N . ALA A 1 119 ? 41.603 18.114 -65.615 1.00 91.38 119 ALA A N 1
ATOM 895 C CA . ALA A 1 119 ? 40.172 18.041 -65.335 1.00 91.38 119 ALA A CA 1
ATOM 896 C C . ALA A 1 119 ? 39.832 16.811 -64.477 1.00 91.38 119 ALA A C 1
ATOM 898 O O . ALA A 1 119 ? 39.087 16.923 -63.504 1.00 91.38 119 ALA A O 1
ATOM 899 N N . LYS A 1 120 ? 40.442 15.657 -64.764 1.00 95.31 120 LYS A N 1
ATOM 900 C CA . LYS A 1 120 ? 40.282 14.429 -63.979 1.00 95.31 120 LYS A CA 1
ATOM 901 C C . LYS A 1 120 ? 40.831 14.581 -62.561 1.00 95.31 120 LYS A C 1
ATOM 903 O O . LYS A 1 120 ? 40.167 14.152 -61.623 1.00 95.31 120 LYS A O 1
ATOM 908 N N . ILE A 1 121 ? 41.976 15.245 -62.387 1.00 93.06 121 ILE A N 1
ATOM 909 C CA . ILE A 1 121 ? 42.523 15.594 -61.067 1.00 93.06 121 ILE A CA 1
ATOM 910 C C . ILE A 1 121 ? 41.525 16.464 -60.296 1.00 93.06 121 ILE A C 1
ATOM 912 O O . ILE A 1 121 ? 41.185 16.105 -59.176 1.00 93.06 121 ILE A O 1
ATOM 916 N N . ARG A 1 122 ? 40.950 17.510 -60.909 1.00 93.56 122 ARG A N 1
ATOM 917 C CA . ARG A 1 122 ? 39.926 18.350 -60.255 1.00 93.56 122 ARG A CA 1
ATOM 918 C C . ARG A 1 122 ? 38.683 17.566 -59.839 1.00 93.56 122 ARG A C 1
ATOM 920 O O . ARG A 1 122 ? 38.157 17.783 -58.753 1.00 93.56 122 ARG A O 1
ATOM 927 N N . VAL A 1 123 ? 38.204 16.650 -60.683 1.00 94.50 123 VAL A N 1
ATOM 928 C CA . VAL A 1 123 ? 37.049 15.798 -60.350 1.00 94.50 123 VAL A CA 1
ATOM 929 C C . VAL A 1 123 ? 37.390 14.842 -59.208 1.00 94.50 123 VAL A C 1
ATOM 931 O O . VAL A 1 123 ? 36.573 14.647 -58.314 1.00 94.50 123 VAL A O 1
ATOM 934 N N . LEU A 1 124 ? 38.587 14.253 -59.208 1.00 93.69 124 LEU A N 1
ATOM 935 C CA . LEU A 1 124 ? 39.039 13.383 -58.121 1.00 93.69 124 LEU A CA 1
ATOM 936 C C . LEU A 1 124 ? 39.247 14.160 -56.816 1.00 93.69 124 LEU A C 1
ATOM 938 O O . LEU A 1 124 ? 38.918 13.643 -55.755 1.00 93.69 124 LEU A O 1
ATOM 942 N N . GLU A 1 125 ? 39.745 15.392 -56.876 1.00 94.81 125 GLU A N 1
ATOM 943 C CA . GLU A 1 125 ? 39.866 16.287 -55.721 1.00 94.81 125 GLU A CA 1
ATOM 944 C C . GLU A 1 125 ? 38.493 16.681 -55.163 1.00 94.81 125 GLU A C 1
ATOM 946 O O . GLU A 1 125 ? 38.301 16.637 -53.949 1.00 94.81 125 GLU A O 1
ATOM 951 N N . ALA A 1 126 ? 37.519 16.984 -56.028 1.00 94.81 126 ALA A N 1
ATOM 952 C CA . ALA A 1 126 ? 36.140 17.247 -55.619 1.00 94.81 126 ALA A CA 1
ATOM 953 C C . ALA A 1 126 ? 35.502 16.017 -54.956 1.00 94.81 126 ALA A C 1
ATOM 955 O O . ALA A 1 126 ? 34.952 16.129 -53.864 1.00 94.81 126 ALA A O 1
ATOM 956 N N . LYS A 1 127 ? 35.671 14.827 -55.552 1.00 95.75 127 LYS A N 1
ATOM 957 C CA . LYS A 1 127 ? 35.206 13.564 -54.958 1.00 95.75 127 LYS A CA 1
ATOM 958 C C . LYS A 1 127 ? 35.840 13.309 -53.591 1.00 95.75 127 LYS A C 1
ATOM 960 O O . LYS A 1 127 ? 35.118 13.041 -52.645 1.00 95.75 127 LYS A O 1
ATOM 965 N N . ARG A 1 128 ? 37.158 13.500 -53.441 1.00 95.94 128 ARG A N 1
ATOM 966 C CA . ARG A 1 128 ? 37.830 13.382 -52.132 1.00 95.94 128 ARG A CA 1
ATOM 967 C C . ARG A 1 128 ? 37.301 14.388 -51.108 1.00 95.94 128 ARG A C 1
ATOM 969 O O . ARG A 1 128 ? 37.248 14.067 -49.925 1.00 95.94 128 ARG A O 1
ATOM 976 N N . ALA A 1 129 ? 36.941 15.600 -51.533 1.00 95.31 129 ALA A N 1
ATOM 977 C CA . ALA A 1 129 ? 36.356 16.600 -50.645 1.00 95.31 129 ALA A CA 1
ATOM 978 C C . ALA A 1 129 ? 34.942 16.207 -50.183 1.00 95.31 129 ALA A C 1
ATOM 980 O O . ALA A 1 129 ? 34.615 16.414 -49.014 1.00 95.31 129 ALA A O 1
ATOM 981 N N . ASP A 1 130 ? 34.130 15.620 -51.063 1.00 95.31 130 ASP A N 1
ATOM 982 C CA . ASP A 1 130 ? 32.798 15.111 -50.724 1.00 95.31 130 ASP A CA 1
ATOM 983 C C . ASP A 1 130 ? 32.869 13.843 -49.862 1.00 95.31 130 ASP A C 1
ATOM 985 O O . ASP A 1 130 ? 32.180 13.763 -48.845 1.00 95.31 130 ASP A O 1
ATOM 989 N N . ASP A 1 131 ? 33.782 12.919 -50.166 1.00 95.62 131 ASP A N 1
ATOM 990 C CA . ASP A 1 131 ? 34.063 11.748 -49.330 1.00 95.62 131 ASP A CA 1
ATOM 991 C C . ASP A 1 131 ? 34.510 12.186 -47.924 1.00 95.62 131 ASP A C 1
ATOM 993 O O . ASP A 1 131 ? 34.006 11.686 -46.921 1.00 95.62 131 ASP A O 1
ATOM 997 N N . ALA A 1 132 ? 35.382 13.197 -47.821 1.00 96.44 132 ALA A N 1
ATOM 998 C CA . ALA A 1 132 ? 35.801 13.759 -46.535 1.00 96.44 132 ALA A CA 1
ATOM 999 C C . ALA A 1 132 ? 34.648 14.426 -45.761 1.00 96.44 132 ALA A C 1
ATOM 1001 O O . ALA A 1 132 ? 34.662 14.439 -44.530 1.00 96.44 132 ALA A O 1
ATOM 1002 N N . ARG A 1 133 ? 33.645 14.989 -46.448 1.00 95.94 133 ARG A N 1
ATOM 1003 C CA . ARG A 1 133 ? 32.425 15.506 -45.804 1.00 95.94 133 ARG A CA 1
ATOM 1004 C C . ARG A 1 133 ? 31.541 14.367 -45.307 1.00 95.94 133 ARG A C 1
ATOM 1006 O O . ARG A 1 133 ? 31.065 14.444 -44.178 1.00 95.94 133 ARG A O 1
ATOM 1013 N N . HIS A 1 134 ? 31.366 13.318 -46.109 1.00 97.12 134 HIS A N 1
ATOM 1014 C CA . HIS A 1 134 ? 30.563 12.159 -45.730 1.00 97.12 134 HIS A CA 1
ATOM 1015 C C . HIS A 1 134 ? 31.167 11.418 -44.533 1.00 97.12 134 HIS A C 1
ATOM 1017 O O . HIS A 1 134 ? 30.448 11.069 -43.602 1.00 97.12 134 HIS A O 1
ATOM 1023 N N . VAL A 1 135 ? 32.495 11.266 -44.499 1.00 97.12 135 VAL A N 1
ATOM 1024 C CA . VAL A 1 135 ? 33.207 10.694 -43.347 1.00 97.12 135 VAL A CA 1
ATOM 1025 C C . VAL A 1 135 ? 32.928 11.495 -42.074 1.00 97.12 135 VAL A C 1
ATOM 1027 O O . VAL A 1 135 ? 32.545 10.902 -41.073 1.00 97.12 135 VAL A O 1
ATOM 1030 N N . ARG A 1 136 ? 33.007 12.833 -42.116 1.00 96.69 136 ARG A N 1
ATOM 1031 C CA . ARG A 1 136 ? 32.699 13.674 -40.943 1.00 96.69 136 ARG A CA 1
ATOM 1032 C C . ARG A 1 136 ? 31.253 13.529 -40.471 1.00 96.69 136 ARG A C 1
ATOM 1034 O O . ARG A 1 136 ? 31.007 13.520 -39.273 1.00 96.69 136 ARG A O 1
ATOM 1041 N N . GLU A 1 137 ? 30.294 13.415 -41.388 1.00 97.31 137 GLU A N 1
ATOM 1042 C CA . GLU A 1 137 ? 28.887 13.191 -41.027 1.00 97.31 137 GLU A CA 1
ATOM 1043 C C . GLU A 1 137 ? 28.668 11.808 -40.392 1.00 97.31 137 GLU A C 1
ATOM 1045 O O . GLU A 1 137 ? 27.900 11.661 -39.440 1.00 97.31 137 GLU A O 1
ATOM 1050 N N . LEU A 1 138 ? 29.349 10.779 -40.897 1.00 96.56 138 LEU A N 1
ATOM 1051 C CA . LEU A 1 138 ? 29.308 9.452 -40.290 1.00 96.56 138 LEU A CA 1
ATOM 1052 C C . LEU A 1 138 ? 29.959 9.452 -38.903 1.00 96.56 138 LEU A C 1
ATOM 1054 O O . LEU A 1 138 ? 29.418 8.832 -37.993 1.00 96.56 138 LEU A O 1
ATOM 1058 N N . GLU A 1 139 ? 31.057 10.184 -38.714 1.00 96.88 139 GLU A N 1
ATOM 1059 C CA . GLU A 1 139 ? 31.704 10.366 -37.411 1.00 96.88 139 GLU A CA 1
ATOM 1060 C C . GLU A 1 139 ? 30.779 11.068 -36.404 1.00 96.88 139 GLU A C 1
ATOM 1062 O O . GLU A 1 139 ? 30.671 10.620 -35.261 1.00 96.88 139 GLU A O 1
ATOM 1067 N N . THR A 1 140 ? 30.046 12.116 -36.807 1.00 97.31 140 THR A N 1
ATOM 1068 C CA . THR A 1 140 ? 29.088 12.776 -35.901 1.00 97.31 140 THR A CA 1
ATOM 1069 C C . THR A 1 140 ? 27.939 11.843 -35.530 1.00 97.31 140 THR A C 1
ATOM 1071 O O . THR A 1 140 ? 27.630 11.703 -34.346 1.00 97.31 140 THR A O 1
ATOM 1074 N N . ARG A 1 141 ? 27.356 11.126 -36.498 1.00 96.56 141 ARG A N 1
ATOM 1075 C CA . ARG A 1 141 ? 26.301 10.132 -36.227 1.00 96.56 141 ARG A CA 1
ATOM 1076 C C . ARG A 1 141 ? 26.797 8.977 -35.355 1.00 96.56 141 ARG A C 1
ATOM 1078 O O . ARG A 1 141 ? 26.051 8.503 -34.499 1.00 96.56 141 ARG A O 1
ATOM 1085 N N . LEU A 1 142 ? 28.043 8.538 -35.543 1.00 97.38 142 LEU A N 1
ATOM 1086 C CA . LEU A 1 142 ? 28.676 7.534 -34.690 1.00 97.38 142 LEU A CA 1
ATOM 1087 C C . LEU A 1 142 ? 28.792 8.052 -33.254 1.00 97.38 142 LEU A C 1
ATOM 1089 O O . LEU A 1 142 ? 28.376 7.353 -32.336 1.00 97.38 142 LEU A O 1
ATOM 1093 N N . SER A 1 143 ? 29.249 9.293 -33.062 1.00 96.31 143 SER A N 1
ATOM 1094 C CA . SER A 1 143 ? 29.367 9.898 -31.728 1.00 96.31 143 SER A CA 1
ATOM 1095 C C . SER A 1 143 ? 28.015 10.023 -31.004 1.00 96.31 143 SER A C 1
ATOM 1097 O O . SER A 1 143 ? 27.905 9.734 -29.809 1.00 96.31 143 SER A O 1
ATOM 1099 N N . GLU A 1 144 ? 26.946 10.372 -31.726 1.00 96.44 144 GLU A N 1
ATOM 1100 C CA . GLU A 1 144 ? 25.587 10.403 -31.182 1.00 96.44 144 GLU A CA 1
ATOM 1101 C C . GLU A 1 144 ? 25.116 8.991 -30.807 1.00 96.44 144 GLU A C 1
ATOM 1103 O O . GLU A 1 144 ? 24.614 8.779 -29.700 1.00 96.44 144 GLU A O 1
ATOM 1108 N N . ALA A 1 145 ? 25.329 8.002 -31.682 1.00 95.38 145 ALA A N 1
ATOM 1109 C CA . ALA A 1 145 ? 24.988 6.606 -31.418 1.00 95.38 145 ALA A CA 1
ATOM 1110 C C . ALA A 1 145 ? 25.741 6.043 -30.200 1.00 95.38 145 ALA A C 1
ATOM 1112 O O . ALA A 1 145 ? 25.128 5.406 -29.339 1.00 95.38 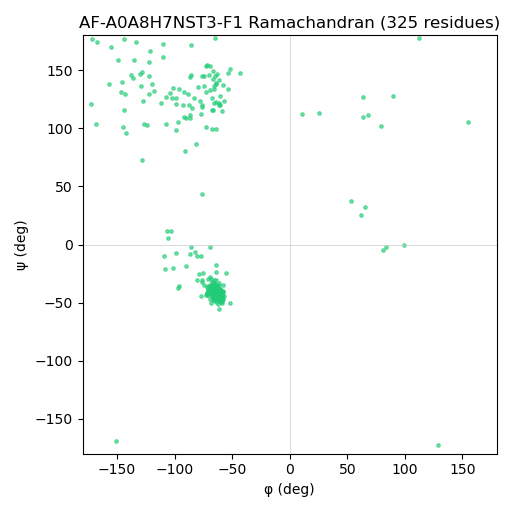145 ALA A O 1
ATOM 1113 N N . GLU A 1 146 ? 27.038 6.324 -30.077 1.00 95.69 146 GLU A N 1
ATOM 1114 C CA . GLU A 1 146 ? 27.861 5.962 -28.919 1.00 95.69 146 GLU A CA 1
ATOM 1115 C C . GLU A 1 146 ? 27.322 6.593 -27.628 1.00 95.69 146 GLU A C 1
ATOM 1117 O O . GLU A 1 146 ? 27.248 5.921 -26.593 1.00 95.69 146 GLU A O 1
ATOM 1122 N N . SER A 1 147 ? 26.840 7.840 -27.686 1.00 94.94 147 SER A N 1
ATOM 1123 C CA . SER A 1 147 ? 26.201 8.494 -26.538 1.00 94.94 147 SER A CA 1
ATOM 1124 C C . SER A 1 147 ? 24.913 7.778 -26.096 1.00 94.94 147 SER A C 1
ATOM 1126 O O . SER A 1 147 ? 24.703 7.559 -24.899 1.00 94.94 147 SER A O 1
ATOM 1128 N N . PHE A 1 148 ? 24.081 7.312 -27.036 1.00 95.56 148 PHE A N 1
ATOM 1129 C CA . PHE A 1 148 ? 22.876 6.534 -26.725 1.00 95.56 148 PHE A CA 1
ATOM 1130 C C . PHE A 1 148 ? 23.208 5.152 -26.159 1.00 95.56 148 PHE A C 1
ATOM 1132 O O . PHE A 1 148 ? 22.543 4.684 -25.226 1.00 95.56 148 PHE A O 1
ATOM 1139 N N . VAL A 1 149 ? 24.252 4.503 -26.680 1.00 96.38 149 VAL A N 1
ATOM 1140 C CA . VAL A 1 149 ? 24.763 3.242 -26.130 1.00 96.38 149 VAL A CA 1
ATOM 1141 C C . VAL A 1 149 ? 25.249 3.445 -24.693 1.00 96.38 149 VAL A C 1
ATOM 1143 O O . VAL A 1 149 ? 24.922 2.627 -23.836 1.00 96.38 149 VAL A O 1
ATOM 1146 N N . ALA A 1 150 ? 25.919 4.561 -24.389 1.00 95.31 150 ALA A N 1
ATOM 1147 C CA . ALA A 1 150 ? 26.350 4.905 -23.032 1.00 95.31 150 ALA A CA 1
ATOM 1148 C C . ALA A 1 150 ? 25.187 5.257 -22.080 1.00 95.31 150 ALA A C 1
ATOM 1150 O O . ALA A 1 150 ? 25.287 5.054 -20.865 1.00 95.31 150 ALA A O 1
ATOM 1151 N N . LEU A 1 151 ? 24.065 5.769 -22.597 1.00 96.56 151 LEU A N 1
ATOM 1152 C CA . LEU A 1 151 ? 22.862 6.053 -21.803 1.00 96.56 151 LEU A CA 1
ATOM 1153 C C . LEU A 1 151 ? 22.067 4.791 -21.450 1.00 96.56 151 LEU A C 1
ATOM 1155 O O . LEU A 1 151 ? 21.475 4.724 -20.370 1.00 96.56 151 LEU A O 1
ATOM 1159 N N . ARG A 1 152 ? 22.072 3.775 -22.317 1.00 95.50 152 ARG A N 1
ATOM 1160 C CA . ARG A 1 152 ? 21.345 2.515 -22.111 1.00 95.50 152 ARG A CA 1
ATOM 1161 C C . ARG A 1 152 ? 21.631 1.836 -20.760 1.00 95.50 152 ARG A C 1
ATOM 1163 O O . ARG A 1 152 ? 20.657 1.562 -20.059 1.00 95.50 152 ARG A O 1
ATOM 1170 N N . PRO A 1 153 ? 22.889 1.613 -20.325 1.00 96.12 153 PRO A N 1
ATOM 1171 C CA . PRO A 1 153 ? 23.154 1.006 -19.023 1.00 96.12 153 PRO A CA 1
ATOM 1172 C C . PRO A 1 153 ? 22.707 1.899 -17.861 1.00 96.12 153 PRO A C 1
ATOM 1174 O O . PRO A 1 153 ? 22.278 1.378 -16.838 1.00 96.12 153 PRO A O 1
ATOM 1177 N N . LYS A 1 154 ? 22.729 3.233 -18.007 1.00 96.81 154 LYS A N 1
ATOM 1178 C CA . LYS A 1 154 ? 22.237 4.154 -16.965 1.00 96.81 154 LYS A CA 1
ATOM 1179 C C . LYS A 1 154 ? 20.724 4.045 -16.792 1.00 96.81 154 LYS A C 1
ATOM 1181 O O . LYS A 1 154 ? 20.236 4.008 -15.667 1.00 96.81 154 LYS A O 1
ATOM 1186 N N . LEU A 1 155 ? 19.981 3.981 -17.897 1.00 96.50 155 LEU A N 1
ATOM 1187 C CA . LEU A 1 155 ? 18.532 3.775 -17.864 1.00 96.50 155 LEU A CA 1
ATOM 1188 C C . LEU A 1 155 ? 18.180 2.381 -17.343 1.00 96.50 155 LEU A C 1
ATOM 1190 O O . LEU A 1 155 ? 17.276 2.254 -16.524 1.00 96.50 155 LEU A O 1
ATOM 1194 N N . GLN A 1 156 ? 18.932 1.358 -17.751 1.00 96.88 156 GLN A N 1
ATOM 1195 C CA . GLN A 1 156 ? 18.768 -0.000 -17.243 1.00 96.88 156 GLN A CA 1
ATOM 1196 C C . GLN A 1 156 ? 19.036 -0.078 -15.733 1.00 96.88 156 GLN A C 1
ATOM 1198 O O . GLN A 1 156 ? 18.243 -0.680 -15.016 1.00 96.88 156 GLN A O 1
ATOM 1203 N N . ALA A 1 157 ? 20.082 0.591 -15.239 1.00 97.12 157 ALA A N 1
ATOM 1204 C CA . ALA A 1 157 ? 20.389 0.678 -13.813 1.00 97.12 157 ALA A CA 1
ATOM 1205 C C . ALA A 1 157 ? 19.292 1.412 -13.024 1.00 97.12 157 ALA A C 1
ATOM 1207 O O . ALA A 1 157 ? 18.916 0.976 -11.937 1.00 97.12 157 ALA A O 1
ATOM 1208 N N . LYS A 1 158 ? 18.732 2.500 -13.576 1.00 97.56 158 LYS A N 1
ATOM 1209 C CA . LYS A 1 158 ? 17.585 3.193 -12.967 1.00 97.56 158 LYS A CA 1
ATOM 1210 C C . LYS A 1 158 ? 16.342 2.311 -12.922 1.00 97.56 158 LYS A C 1
ATOM 1212 O O . LYS A 1 158 ? 15.681 2.272 -11.891 1.00 97.56 158 LYS A O 1
ATOM 1217 N N . LEU A 1 159 ? 16.051 1.582 -13.999 1.00 97.69 159 LEU A N 1
ATOM 1218 C CA . LEU A 1 159 ? 14.930 0.648 -14.037 1.00 97.69 159 LEU A CA 1
ATOM 1219 C C . LEU A 1 159 ? 15.097 -0.453 -12.982 1.00 97.69 159 LEU A C 1
ATOM 1221 O O . LEU A 1 159 ? 14.151 -0.730 -12.252 1.00 97.69 159 LEU A O 1
ATOM 1225 N N . SER A 1 160 ? 16.296 -1.031 -12.848 1.00 97.50 160 SER A N 1
ATOM 1226 C CA . SER A 1 160 ? 16.562 -2.030 -11.809 1.00 97.50 160 SER A CA 1
ATOM 1227 C C . SER A 1 160 ? 16.496 -1.441 -10.398 1.00 97.50 160 SER A C 1
ATOM 1229 O O . SER A 1 160 ? 15.928 -2.082 -9.522 1.00 97.50 160 SER A O 1
ATOM 1231 N N . SER A 1 161 ? 16.998 -0.217 -10.179 1.00 97.75 161 SER A N 1
ATOM 1232 C CA . SER A 1 161 ? 16.894 0.490 -8.887 1.00 97.75 161 SER A CA 1
ATOM 1233 C C . SER A 1 161 ? 15.434 0.679 -8.485 1.00 97.75 161 SER A C 1
ATOM 1235 O O . SER A 1 161 ? 15.020 0.266 -7.405 1.00 97.75 161 SER A O 1
ATOM 1237 N N . GLN A 1 162 ? 14.618 1.207 -9.399 1.00 97.25 162 GLN A N 1
ATOM 1238 C CA . GLN A 1 162 ? 13.190 1.403 -9.162 1.00 97.25 162 GLN A CA 1
ATOM 1239 C C . GLN A 1 162 ? 12.454 0.077 -8.957 1.00 97.25 162 GLN A C 1
ATOM 1241 O O . GLN A 1 162 ? 11.573 -0.008 -8.109 1.00 97.25 162 GLN A O 1
ATOM 1246 N N . GLN A 1 163 ? 12.817 -0.981 -9.687 1.00 97.75 163 GLN A N 1
ATOM 1247 C CA . GLN A 1 163 ? 12.266 -2.316 -9.447 1.00 97.75 163 GLN A CA 1
ATOM 1248 C C . GLN A 1 163 ? 12.604 -2.821 -8.041 1.00 97.75 163 GLN A C 1
ATOM 1250 O O . GLN A 1 163 ? 11.720 -3.352 -7.371 1.00 97.75 163 GLN A O 1
ATOM 1255 N N . THR A 1 164 ? 13.839 -2.630 -7.567 1.00 97.38 164 THR A N 1
ATOM 1256 C CA . THR A 1 164 ? 14.216 -3.013 -6.200 1.00 97.38 164 THR A CA 1
ATOM 1257 C C . THR A 1 164 ? 13.487 -2.183 -5.147 1.00 97.38 164 THR A C 1
ATOM 1259 O O . THR A 1 164 ? 12.943 -2.765 -4.216 1.00 97.38 164 THR A O 1
ATOM 1262 N N . GLU A 1 165 ? 13.369 -0.866 -5.334 1.00 97.88 165 GLU A N 1
ATOM 1263 C CA . GLU A 1 165 ? 12.630 0.031 -4.432 1.00 97.88 165 GLU A CA 1
ATOM 1264 C C . GLU A 1 165 ? 11.132 -0.314 -4.373 1.00 97.88 165 GLU A C 1
ATOM 1266 O O . GLU A 1 165 ? 10.516 -0.311 -3.309 1.00 97.88 165 GLU A O 1
ATOM 1271 N N . LEU A 1 166 ? 10.522 -0.681 -5.503 1.00 97.69 166 LEU A N 1
ATOM 1272 C CA . LEU A 1 166 ? 9.132 -1.147 -5.531 1.00 97.69 166 LEU A CA 1
ATOM 1273 C C . LEU A 1 166 ? 8.949 -2.464 -4.773 1.00 97.69 166 LEU A C 1
ATOM 1275 O O . LEU A 1 166 ? 7.910 -2.681 -4.155 1.00 97.69 166 LEU A O 1
ATOM 1279 N N . ILE A 1 167 ? 9.930 -3.364 -4.828 1.00 97.81 167 ILE A N 1
ATOM 1280 C CA . ILE A 1 167 ? 9.875 -4.625 -4.084 1.00 97.81 167 ILE A CA 1
ATOM 1281 C C . ILE A 1 167 ? 10.047 -4.367 -2.584 1.00 97.81 167 ILE A C 1
ATOM 1283 O O . ILE A 1 167 ? 9.294 -4.934 -1.792 1.00 97.81 167 ILE A O 1
ATOM 1287 N N . THR A 1 168 ? 10.990 -3.508 -2.183 1.00 98.12 168 THR A N 1
ATOM 1288 C CA . THR A 1 168 ? 11.215 -3.188 -0.764 1.00 98.12 168 THR A CA 1
ATOM 1289 C C . THR A 1 168 ? 10.010 -2.482 -0.159 1.00 98.12 168 THR A C 1
ATOM 1291 O O . THR A 1 168 ? 9.500 -2.937 0.858 1.00 98.12 168 THR A O 1
ATOM 1294 N N . THR A 1 169 ? 9.474 -1.459 -0.826 1.00 96.75 169 THR A N 1
ATOM 1295 C CA . THR A 1 169 ? 8.280 -0.733 -0.355 1.00 96.75 169 THR A CA 1
ATOM 1296 C C . THR A 1 169 ? 7.042 -1.626 -0.282 1.00 96.75 169 THR A C 1
ATOM 1298 O O . THR A 1 169 ? 6.260 -1.522 0.659 1.00 96.75 169 THR A O 1
ATOM 1301 N N . ARG A 1 170 ? 6.859 -2.558 -1.229 1.00 98.12 170 ARG A N 1
ATOM 1302 C CA . ARG A 1 170 ? 5.778 -3.557 -1.148 1.00 98.12 170 ARG A CA 1
ATOM 1303 C C . ARG A 1 170 ? 5.937 -4.496 0.040 1.00 98.12 170 ARG A C 1
ATOM 1305 O O . ARG A 1 170 ? 4.934 -4.861 0.646 1.00 98.12 170 ARG A O 1
ATOM 1312 N N . ARG A 1 171 ? 7.170 -4.892 0.365 1.00 97.88 171 ARG A N 1
ATOM 1313 C CA . ARG A 1 171 ? 7.451 -5.713 1.546 1.00 97.88 171 ARG A CA 1
ATOM 1314 C C . ARG A 1 171 ? 7.170 -4.941 2.833 1.00 97.88 171 ARG A C 1
ATOM 1316 O O . ARG A 1 171 ? 6.453 -5.451 3.679 1.00 97.88 171 ARG A O 1
ATOM 1323 N N . GLU A 1 172 ? 7.653 -3.706 2.937 1.00 97.69 172 GLU A N 1
ATOM 1324 C CA . GLU A 1 172 ? 7.381 -2.825 4.080 1.00 97.69 172 GLU A CA 1
ATOM 1325 C C . GLU A 1 172 ? 5.877 -2.586 4.272 1.00 97.69 172 GLU A C 1
ATOM 1327 O O . GLU A 1 172 ? 5.386 -2.619 5.397 1.00 97.69 172 GLU A O 1
ATOM 1332 N N . LEU A 1 173 ? 5.125 -2.409 3.180 1.00 98.12 173 LEU A N 1
ATOM 1333 C CA . LEU A 1 173 ? 3.668 -2.289 3.229 1.00 98.12 173 LEU A CA 1
ATOM 1334 C C . LEU A 1 173 ? 3.005 -3.565 3.763 1.00 98.12 173 LEU A C 1
ATOM 1336 O O . LEU A 1 173 ? 2.101 -3.469 4.588 1.00 98.12 173 LEU A O 1
ATOM 1340 N N . ALA A 1 174 ? 3.440 -4.743 3.310 1.00 98.25 174 ALA A N 1
ATOM 1341 C CA . ALA A 1 174 ? 2.907 -6.016 3.792 1.00 98.25 174 ALA A CA 1
ATOM 1342 C C . ALA A 1 174 ? 3.204 -6.226 5.287 1.00 98.25 174 ALA A C 1
ATOM 1344 O O . ALA A 1 174 ? 2.301 -6.586 6.041 1.00 98.25 174 ALA A O 1
ATOM 1345 N N . ASP A 1 175 ? 4.429 -5.929 5.730 1.00 98.00 175 ASP A N 1
ATOM 1346 C CA . ASP A 1 175 ? 4.828 -6.022 7.138 1.00 98.00 175 ASP A CA 1
ATOM 1347 C C . ASP A 1 175 ? 4.009 -5.039 8.006 1.00 98.00 175 ASP A C 1
ATOM 1349 O O . ASP A 1 175 ? 3.495 -5.406 9.065 1.00 98.00 175 ASP A O 1
ATOM 1353 N N . ALA A 1 176 ? 3.804 -3.803 7.532 1.00 96.25 176 ALA A N 1
ATOM 1354 C CA . ALA A 1 176 ? 2.970 -2.808 8.209 1.00 96.25 176 ALA A CA 1
ATOM 1355 C C . ALA A 1 176 ? 1.490 -3.224 8.277 1.00 96.25 176 ALA A C 1
ATOM 1357 O O . ALA A 1 176 ? 0.848 -3.037 9.310 1.00 96.25 176 ALA A O 1
ATOM 1358 N N . GLN A 1 177 ? 0.951 -3.821 7.209 1.00 97.88 177 GLN A N 1
ATOM 1359 C CA . GLN A 1 177 ? -0.414 -4.356 7.184 1.00 97.88 177 GLN A CA 1
ATOM 1360 C C . GLN A 1 177 ? -0.593 -5.512 8.171 1.00 97.88 177 GLN A C 1
ATOM 1362 O O . GLN A 1 177 ? -1.599 -5.555 8.875 1.00 97.88 177 GLN A O 1
ATOM 1367 N N . GLN A 1 178 ? 0.382 -6.419 8.275 1.00 97.88 178 GLN A N 1
ATOM 1368 C CA . GLN A 1 178 ? 0.343 -7.498 9.265 1.00 97.88 178 GLN A CA 1
ATOM 1369 C C . GLN A 1 178 ? 0.367 -6.952 10.696 1.00 97.88 178 GLN A C 1
ATOM 1371 O O . GLN A 1 178 ? -0.427 -7.383 11.532 1.00 97.88 178 GLN A O 1
ATOM 1376 N N . LEU A 1 179 ? 1.225 -5.967 10.980 1.00 97.94 179 LEU A N 1
ATOM 1377 C CA . LEU A 1 179 ? 1.253 -5.313 12.290 1.00 97.94 179 LEU A CA 1
ATOM 1378 C C . LEU A 1 179 ? -0.065 -4.594 12.608 1.00 97.94 179 LEU A C 1
ATOM 1380 O O . LEU A 1 179 ? -0.524 -4.668 13.747 1.00 97.94 179 LEU A O 1
ATOM 1384 N N . ALA A 1 180 ? -0.686 -3.944 11.620 1.00 97.88 180 ALA A N 1
ATOM 1385 C CA . ALA A 1 180 ? -1.991 -3.307 11.778 1.00 97.88 180 ALA A CA 1
ATOM 1386 C C . ALA A 1 180 ? -3.092 -4.333 12.092 1.00 97.88 180 ALA A C 1
ATOM 1388 O O . ALA A 1 180 ? -3.815 -4.149 13.064 1.00 97.88 180 ALA A O 1
ATOM 1389 N N . GLN A 1 181 ? -3.153 -5.456 11.368 1.00 97.75 181 GLN A N 1
ATOM 1390 C CA . GLN A 1 181 ? -4.112 -6.538 11.640 1.00 97.75 181 GLN A CA 1
ATOM 1391 C C . GLN A 1 181 ? -3.943 -7.132 13.044 1.00 97.75 181 GLN A C 1
ATOM 1393 O O . GLN A 1 181 ? -4.922 -7.378 13.743 1.00 97.75 181 GLN A O 1
ATOM 1398 N N . MET A 1 182 ? -2.699 -7.333 13.491 1.00 97.94 182 MET A N 1
ATOM 1399 C CA . MET A 1 182 ? -2.425 -7.798 14.856 1.00 97.94 182 MET A CA 1
ATOM 1400 C C . MET A 1 182 ? -2.800 -6.755 15.917 1.00 97.94 182 MET A C 1
ATOM 1402 O O . MET A 1 182 ? -3.152 -7.112 17.039 1.00 97.94 182 MET A O 1
ATOM 1406 N N . ALA A 1 183 ? -2.679 -5.464 15.606 1.00 97.25 183 ALA A N 1
ATOM 1407 C CA . ALA A 1 183 ? -3.121 -4.400 16.499 1.00 97.25 183 ALA A CA 1
ATOM 1408 C C . ALA A 1 183 ? -4.654 -4.327 16.563 1.00 97.25 183 ALA A C 1
ATOM 1410 O O . ALA A 1 183 ? -5.197 -4.210 17.657 1.00 97.25 183 ALA A O 1
ATOM 1411 N N . GLU A 1 184 ? -5.341 -4.462 15.428 1.00 97.25 184 GLU A N 1
ATOM 1412 C CA . GLU A 1 184 ? -6.805 -4.525 15.350 1.00 97.25 184 GLU A CA 1
ATOM 1413 C C . GLU A 1 184 ? -7.355 -5.711 16.141 1.00 97.25 184 GLU A C 1
ATOM 1415 O O . GLU A 1 184 ? -8.236 -5.516 16.973 1.00 97.25 184 GLU A O 1
ATOM 1420 N N . SER A 1 185 ? -6.785 -6.911 15.978 1.00 97.81 185 SER A N 1
ATOM 1421 C CA . SER A 1 185 ? -7.213 -8.081 16.754 1.00 97.81 185 SER A CA 1
ATOM 1422 C C . SER A 1 185 ? -7.048 -7.850 18.258 1.00 97.81 185 SER A C 1
ATOM 1424 O O . SER A 1 185 ? -7.950 -8.143 19.029 1.00 97.81 185 SER A O 1
ATOM 1426 N N . ARG A 1 186 ? -5.926 -7.246 18.680 1.00 98.12 186 ARG A N 1
ATOM 1427 C CA . ARG A 1 186 ? -5.702 -6.900 20.093 1.00 98.12 186 ARG A CA 1
ATOM 1428 C C . ARG A 1 186 ? -6.713 -5.879 20.598 1.00 98.12 186 ARG A C 1
ATOM 1430 O O . ARG A 1 186 ? -7.111 -5.961 21.751 1.00 98.12 186 ARG A O 1
ATOM 1437 N N . ILE A 1 187 ? -7.091 -4.898 19.781 1.00 97.50 187 ILE A N 1
ATOM 1438 C CA . ILE A 1 187 ? -8.106 -3.910 20.162 1.00 97.50 187 ILE A CA 1
ATOM 1439 C C . ILE A 1 187 ? -9.454 -4.601 20.362 1.00 97.50 187 ILE A C 1
ATOM 1441 O O . ILE A 1 187 ? -10.097 -4.330 21.371 1.00 97.50 187 ILE A O 1
ATOM 1445 N N . VAL A 1 188 ? -9.840 -5.510 19.463 1.00 98.00 188 VAL A N 1
ATOM 1446 C CA . VAL A 1 188 ? -11.075 -6.300 19.596 1.00 98.00 188 VAL A CA 1
ATOM 1447 C C . VAL A 1 188 ? -11.043 -7.146 20.870 1.00 98.00 188 VAL A C 1
ATOM 1449 O O . VAL A 1 188 ? -11.957 -7.038 21.678 1.00 98.00 188 VAL A O 1
ATOM 1452 N N . ASP A 1 189 ? -9.955 -7.876 21.136 1.00 97.81 189 ASP A N 1
ATOM 1453 C CA . ASP A 1 189 ? -9.815 -8.666 22.369 1.00 97.81 189 ASP A CA 1
ATOM 1454 C C . ASP A 1 189 ? -9.943 -7.790 23.632 1.00 97.81 189 ASP A C 1
ATOM 1456 O O . ASP A 1 189 ? -10.560 -8.180 24.624 1.00 97.81 189 ASP A O 1
ATOM 1460 N N . MET A 1 190 ? -9.354 -6.587 23.623 1.00 96.62 190 MET A N 1
ATOM 1461 C CA . MET A 1 190 ? -9.475 -5.641 24.740 1.00 96.62 190 MET A CA 1
ATOM 1462 C C . MET A 1 190 ? -10.895 -5.074 24.865 1.00 96.62 190 MET A C 1
ATOM 1464 O O . MET A 1 190 ? -11.350 -4.831 25.980 1.00 96.62 190 MET A O 1
ATOM 1468 N N . GLN A 1 191 ? -11.599 -4.855 23.752 1.00 97.06 191 GLN A N 1
ATOM 1469 C CA . GLN A 1 191 ? -12.999 -4.429 23.754 1.00 97.06 191 GLN A CA 1
ATOM 1470 C C . GLN A 1 191 ? -13.899 -5.514 24.346 1.00 97.06 191 GLN A C 1
ATOM 1472 O O . GLN A 1 191 ? -14.667 -5.212 25.252 1.00 97.06 191 GLN A O 1
ATOM 1477 N N . GLU A 1 192 ? -13.731 -6.772 23.938 1.00 97.12 192 GLU A N 1
ATOM 1478 C CA . GLU A 1 192 ? -14.454 -7.910 24.517 1.00 97.12 192 GLU A CA 1
ATOM 1479 C C . GLU A 1 192 ? -14.181 -8.040 26.024 1.00 97.12 192 GLU A C 1
ATOM 1481 O O . GLU A 1 192 ? -15.100 -8.237 26.817 1.00 97.12 192 GLU A O 1
ATOM 1486 N N . GLN A 1 193 ? -12.928 -7.862 26.460 1.00 97.38 193 GLN A N 1
ATOM 1487 C CA . GLN A 1 193 ? -12.590 -7.857 27.888 1.00 97.38 193 GLN A CA 1
ATOM 1488 C C . GLN A 1 193 ? -13.273 -6.720 28.650 1.00 97.38 193 GLN A C 1
ATOM 1490 O O . GLN A 1 193 ? -13.730 -6.925 29.776 1.00 97.38 193 GLN A O 1
ATOM 1495 N N . LEU A 1 194 ? -13.346 -5.527 28.054 1.00 96.81 194 LEU A N 1
ATOM 1496 C CA . LEU A 1 194 ? -14.058 -4.397 28.643 1.00 96.81 194 LEU A CA 1
ATOM 1497 C C . LEU A 1 194 ? -15.561 -4.669 28.720 1.00 96.81 194 LEU A C 1
ATOM 1499 O O . LEU A 1 194 ? -16.146 -4.418 29.769 1.00 96.81 194 LEU A O 1
ATOM 1503 N N . GLU A 1 195 ? -16.170 -5.220 27.671 1.00 96.06 195 GLU A N 1
ATOM 1504 C CA . GLU A 1 195 ? -17.586 -5.601 27.656 1.00 96.06 195 GLU A CA 1
ATOM 1505 C C . GLU A 1 195 ? -17.895 -6.625 28.754 1.00 96.06 195 GLU A C 1
ATOM 1507 O O . GLU A 1 195 ? -18.797 -6.413 29.569 1.00 96.06 195 GLU A O 1
ATOM 1512 N N . MET A 1 196 ? -17.085 -7.679 28.867 1.00 96.12 196 MET A N 1
ATOM 1513 C CA . MET A 1 196 ? -17.225 -8.677 29.929 1.00 96.12 196 MET A CA 1
ATOM 1514 C C . MET A 1 196 ? -17.087 -8.058 31.324 1.00 96.12 196 MET A C 1
ATOM 1516 O O . MET A 1 196 ? -17.920 -8.306 32.195 1.00 96.12 196 MET A O 1
ATOM 1520 N N . ALA A 1 197 ? -16.089 -7.195 31.530 1.00 96.44 197 ALA A N 1
ATOM 1521 C CA . ALA A 1 197 ? -15.911 -6.501 32.803 1.00 96.44 197 ALA A CA 1
ATOM 1522 C C . ALA A 1 197 ? -17.073 -5.542 33.116 1.00 96.44 197 ALA A C 1
ATOM 1524 O O . ALA A 1 197 ? -17.441 -5.379 34.281 1.00 96.44 197 ALA A O 1
ATOM 1525 N N . THR A 1 198 ? -17.665 -4.905 32.100 1.00 95.62 198 THR A N 1
ATOM 1526 C CA . THR A 1 198 ? -18.833 -4.037 32.295 1.00 95.62 198 THR A CA 1
ATOM 1527 C C . THR A 1 198 ? -20.070 -4.830 32.692 1.00 95.62 198 THR A C 1
ATOM 1529 O O . THR A 1 198 ? -20.758 -4.411 33.617 1.0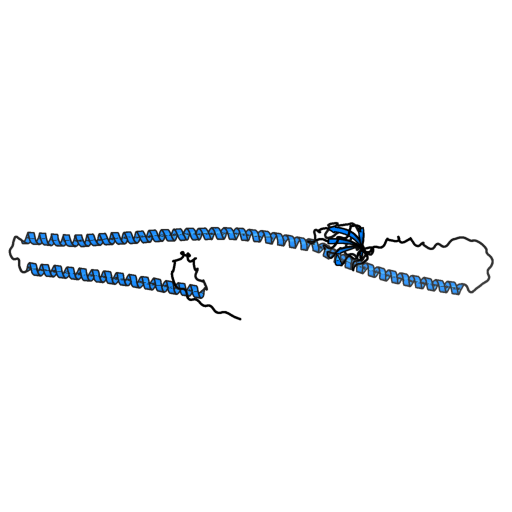0 95.62 198 THR A O 1
ATOM 1532 N N . LEU A 1 199 ? -20.300 -6.004 32.096 1.00 97.19 199 LEU A N 1
ATOM 1533 C CA . LEU A 1 199 ? -21.394 -6.892 32.489 1.00 97.19 199 LEU A CA 1
ATOM 1534 C C . LEU A 1 199 ? -21.211 -7.400 33.923 1.00 97.19 199 LEU A C 1
ATOM 1536 O O . LEU A 1 199 ? -22.149 -7.351 34.713 1.00 97.19 199 LEU A O 1
ATOM 1540 N N . ASP A 1 200 ? -20.004 -7.832 34.295 1.00 96.25 200 ASP A N 1
ATOM 1541 C CA . ASP A 1 200 ? -19.719 -8.279 35.664 1.00 96.25 200 ASP A CA 1
ATOM 1542 C C . ASP A 1 200 ? -19.955 -7.163 36.690 1.00 96.25 200 ASP A C 1
ATOM 1544 O O . ASP A 1 200 ? -20.489 -7.409 37.777 1.00 96.25 200 ASP A O 1
ATOM 1548 N N . LYS A 1 201 ? -19.598 -5.923 36.333 1.00 96.38 201 LYS A N 1
ATOM 1549 C CA . LYS A 1 201 ? -19.879 -4.740 37.145 1.00 96.38 201 LYS A CA 1
ATOM 1550 C C . LYS A 1 201 ? -21.386 -4.497 37.277 1.00 96.38 201 LYS A C 1
ATOM 1552 O O . LYS A 1 201 ? -21.846 -4.333 38.401 1.00 96.38 201 LYS A O 1
ATOM 1557 N N . GLU A 1 202 ? -22.143 -4.501 36.180 1.00 95.50 202 GLU A N 1
ATOM 1558 C CA . GLU A 1 202 ? -23.604 -4.314 36.207 1.00 95.50 202 GLU A CA 1
ATOM 1559 C C . GLU A 1 202 ? -24.286 -5.392 37.064 1.00 95.50 202 GLU A C 1
ATOM 1561 O O . GLU A 1 202 ? -25.110 -5.086 37.924 1.00 95.50 202 GLU A O 1
ATOM 1566 N N . MET A 1 203 ? -23.866 -6.651 36.924 1.00 96.81 203 MET A N 1
ATOM 1567 C CA . MET A 1 203 ? -24.373 -7.761 37.735 1.00 96.81 203 MET A CA 1
ATOM 1568 C C . MET A 1 203 ? -24.036 -7.608 39.224 1.00 96.81 203 MET A C 1
ATOM 1570 O O . MET A 1 203 ? -24.815 -8.022 40.087 1.00 96.81 203 MET A O 1
ATOM 1574 N N . ALA A 1 204 ? -22.864 -7.062 39.553 1.00 93.75 204 ALA A N 1
ATOM 1575 C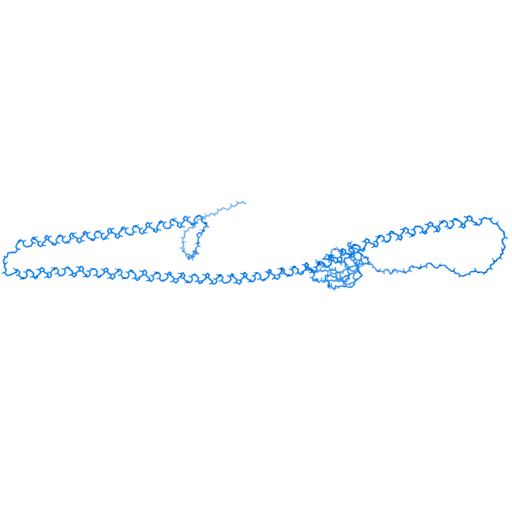 CA . ALA A 1 204 ? -22.487 -6.777 40.933 1.00 93.75 204 ALA A CA 1
ATOM 1576 C C . ALA A 1 204 ? -23.284 -5.597 41.511 1.00 93.75 204 ALA A C 1
ATOM 1578 O O . ALA A 1 204 ? -23.701 -5.671 42.667 1.00 93.75 204 ALA A O 1
ATOM 1579 N N . GLU A 1 205 ? -23.524 -4.552 40.716 1.00 93.50 205 GLU A N 1
ATOM 1580 C CA . GLU A 1 205 ? -24.343 -3.397 41.096 1.00 93.50 205 GLU A CA 1
ATOM 1581 C C . GLU A 1 205 ? -25.790 -3.819 41.376 1.00 93.50 205 GLU A C 1
ATOM 1583 O O . GLU A 1 205 ? -26.294 -3.536 42.459 1.00 93.50 205 GLU A O 1
ATOM 1588 N N . GLU A 1 206 ? -26.423 -4.608 40.500 1.00 93.94 206 GLU A N 1
ATOM 1589 C CA . GLU A 1 206 ? -27.777 -5.125 40.750 1.00 93.94 206 GLU A CA 1
ATOM 1590 C C . GLU A 1 206 ? -27.845 -5.989 42.018 1.00 93.94 206 GLU A C 1
ATOM 1592 O O . GLU A 1 206 ? -28.785 -5.882 42.806 1.00 93.94 206 GLU A O 1
ATOM 1597 N N . ARG A 1 207 ? -26.837 -6.840 42.261 1.00 95.31 207 ARG A N 1
ATOM 1598 C CA . ARG A 1 207 ? -26.766 -7.640 43.497 1.00 95.31 207 ARG A CA 1
ATOM 1599 C C . ARG A 1 207 ? -26.628 -6.776 44.746 1.00 95.31 207 ARG A C 1
ATOM 1601 O O . ARG A 1 207 ? -27.241 -7.104 45.760 1.00 95.31 207 ARG A O 1
ATOM 1608 N N . ALA A 1 208 ? -25.831 -5.712 44.687 1.00 93.94 208 ALA A N 1
ATOM 1609 C CA . ALA A 1 208 ? -25.684 -4.776 45.794 1.00 93.94 208 ALA A CA 1
ATOM 1610 C C . ALA A 1 208 ? -26.993 -4.018 46.051 1.00 93.94 208 ALA A C 1
ATOM 1612 O O . ALA A 1 208 ? -27.443 -3.981 47.192 1.00 93.94 208 ALA A O 1
ATOM 1613 N N . GLU A 1 209 ? -27.651 -3.514 45.003 1.00 94.00 209 GLU A N 1
ATOM 1614 C CA . GLU A 1 209 ? -28.952 -2.841 45.108 1.00 94.00 209 GLU A CA 1
ATOM 1615 C C . GLU A 1 209 ? -30.032 -3.763 45.697 1.00 94.00 209 GLU A C 1
ATOM 1617 O O . GLU A 1 209 ? -30.817 -3.338 46.545 1.00 94.00 209 GLU A O 1
ATOM 1622 N N . MET A 1 210 ? -30.059 -5.043 45.303 1.00 93.50 210 MET A N 1
ATOM 1623 C CA . MET A 1 210 ? -30.970 -6.031 45.892 1.00 93.50 210 MET A CA 1
ATOM 1624 C C . MET A 1 210 ? -30.688 -6.257 47.382 1.00 93.50 210 MET A C 1
ATOM 1626 O O . MET A 1 210 ? -31.618 -6.238 48.186 1.00 93.50 210 MET A O 1
ATOM 1630 N N . ALA A 1 211 ? -29.422 -6.427 47.768 1.00 93.44 211 ALA A N 1
ATOM 1631 C CA . ALA A 1 211 ? -29.049 -6.614 49.170 1.00 93.44 211 ALA A CA 1
ATOM 1632 C C . ALA A 1 211 ? -29.346 -5.367 50.026 1.00 93.44 211 ALA A C 1
ATOM 1634 O O . ALA A 1 211 ? -29.762 -5.488 51.179 1.00 93.44 211 ALA A O 1
ATOM 1635 N N . GLU A 1 212 ? -29.162 -4.165 49.474 1.00 92.31 212 GLU A N 1
ATOM 1636 C CA . GLU A 1 212 ? -29.545 -2.911 50.129 1.00 92.31 212 GLU A CA 1
ATOM 1637 C C . GLU A 1 212 ? -31.062 -2.815 50.318 1.00 92.31 212 GLU A C 1
ATOM 1639 O O . GLU A 1 212 ? -31.510 -2.448 51.404 1.00 92.31 212 GLU A O 1
ATOM 1644 N N . ALA A 1 213 ? -31.854 -3.212 49.318 1.00 93.94 213 ALA A N 1
ATOM 1645 C CA . ALA A 1 213 ? -33.310 -3.248 49.422 1.00 93.94 213 ALA A CA 1
ATOM 1646 C C . ALA A 1 213 ? -33.800 -4.250 50.484 1.00 93.94 213 ALA A C 1
ATOM 1648 O O . ALA A 1 213 ? -34.671 -3.909 51.283 1.00 93.94 213 ALA A O 1
ATOM 1649 N N . GLU A 1 214 ? -33.215 -5.451 50.548 1.00 94.75 214 GLU A N 1
ATOM 1650 C CA . GLU A 1 214 ? -33.508 -6.432 51.606 1.00 94.75 214 GLU A CA 1
ATOM 1651 C C . GLU A 1 214 ? -33.157 -5.880 52.997 1.00 94.75 214 GLU A C 1
ATOM 1653 O O . GLU A 1 214 ? -33.899 -6.059 53.964 1.00 94.75 214 GLU A O 1
ATOM 1658 N N . LEU A 1 215 ? -32.039 -5.161 53.113 1.00 93.69 215 LEU A N 1
ATOM 1659 C CA . LEU A 1 215 ? -31.621 -4.531 54.361 1.00 93.69 215 LEU A CA 1
ATOM 1660 C C . LEU A 1 215 ? -32.549 -3.374 54.764 1.00 93.69 215 LEU A C 1
ATOM 1662 O O . LEU A 1 215 ? -32.828 -3.209 55.954 1.00 93.69 215 LEU A O 1
ATOM 1666 N N . GLU A 1 216 ? -33.042 -2.583 53.810 1.00 92.69 216 GLU A N 1
ATOM 1667 C CA . GLU A 1 216 ? -34.091 -1.589 54.056 1.00 92.69 216 GLU A CA 1
ATOM 1668 C C . GLU A 1 216 ? -35.400 -2.247 54.506 1.00 92.69 216 GLU A C 1
ATOM 1670 O O . GLU A 1 216 ? -35.980 -1.801 55.494 1.00 92.69 216 GLU A O 1
ATOM 1675 N N . GLU A 1 217 ? -35.827 -3.344 53.879 1.00 94.19 217 GLU A N 1
ATOM 1676 C CA . GLU A 1 217 ? -37.029 -4.086 54.280 1.00 94.19 217 GLU A CA 1
ATOM 1677 C C . GLU A 1 217 ? -36.906 -4.640 55.707 1.00 94.19 217 GLU A C 1
ATOM 1679 O O . GLU A 1 217 ? -37.806 -4.474 56.534 1.00 94.19 217 GLU A O 1
ATOM 1684 N N . VAL A 1 218 ? -35.767 -5.252 56.047 1.00 91.25 218 VAL A N 1
ATOM 1685 C CA . VAL A 1 218 ? -35.512 -5.744 57.409 1.00 91.25 218 VAL A CA 1
ATOM 1686 C C . VAL A 1 218 ? -35.489 -4.593 58.417 1.00 91.25 218 VAL A C 1
ATOM 1688 O O . VAL A 1 218 ? -36.022 -4.748 59.517 1.00 91.25 218 VAL A O 1
ATOM 1691 N N . LYS A 1 219 ? -34.931 -3.428 58.064 1.00 91.06 219 LYS A N 1
ATOM 1692 C CA . LYS A 1 219 ? -34.974 -2.225 58.915 1.00 91.06 219 LYS A CA 1
ATOM 1693 C C . LYS A 1 219 ? -36.397 -1.697 59.103 1.00 91.06 219 LYS A C 1
ATOM 1695 O O . LYS A 1 219 ? -36.755 -1.348 60.225 1.00 91.06 219 LYS A O 1
ATOM 1700 N N . GLU A 1 220 ? -37.210 -1.648 58.046 1.00 88.50 220 GLU A N 1
ATOM 1701 C CA . GLU A 1 220 ? -38.624 -1.256 58.130 1.00 88.50 220 GLU A CA 1
ATOM 1702 C C . GLU A 1 220 ? -39.403 -2.228 59.042 1.00 88.50 220 GLU A C 1
ATOM 1704 O O . GLU A 1 220 ? -40.166 -1.789 59.908 1.00 88.50 220 GLU A O 1
ATOM 1709 N N . ASN A 1 221 ? -39.154 -3.537 58.919 1.00 87.88 221 ASN A N 1
ATOM 1710 C CA . ASN A 1 221 ? -39.739 -4.575 59.774 1.00 87.88 221 ASN A CA 1
ATOM 1711 C C . ASN A 1 221 ? -39.287 -4.462 61.235 1.00 87.88 221 ASN A C 1
ATOM 1713 O O . ASN A 1 221 ? -40.112 -4.553 62.144 1.00 87.88 221 ASN A O 1
ATOM 1717 N N . LEU A 1 222 ? -38.000 -4.210 61.480 1.00 88.44 222 LEU A N 1
ATOM 1718 C CA . LEU A 1 222 ? -37.480 -3.959 62.822 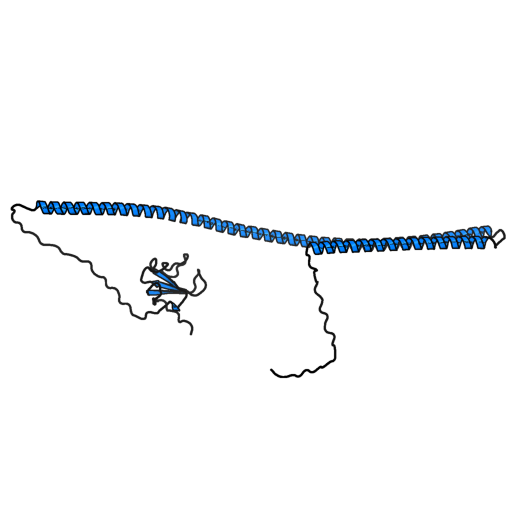1.00 88.44 222 LEU A CA 1
ATOM 1719 C C . LEU A 1 222 ? -38.163 -2.736 63.443 1.00 88.44 222 LEU A C 1
ATOM 1721 O O . LEU A 1 222 ? -38.655 -2.828 64.561 1.00 88.44 222 LEU A O 1
ATOM 1725 N N . ALA A 1 223 ? -38.276 -1.632 62.701 1.00 88.56 223 ALA A N 1
ATOM 1726 C CA . ALA A 1 223 ? -38.941 -0.421 63.175 1.00 88.56 223 ALA A CA 1
ATOM 1727 C C . ALA A 1 223 ? -40.431 -0.654 63.497 1.00 88.56 223 ALA A C 1
ATOM 1729 O O . ALA A 1 223 ? -40.967 -0.044 64.423 1.00 88.56 223 ALA A O 1
ATOM 1730 N N . ILE A 1 224 ? -41.119 -1.541 62.762 1.00 84.81 224 ILE A N 1
ATOM 1731 C CA . ILE A 1 224 ? -42.480 -1.985 63.110 1.00 84.81 224 ILE A CA 1
ATOM 1732 C C . ILE A 1 224 ? -42.476 -2.686 64.467 1.00 84.81 224 ILE A C 1
ATOM 1734 O O . ILE A 1 224 ? -43.205 -2.268 65.365 1.00 84.81 224 ILE A O 1
ATOM 1738 N N . VAL A 1 225 ? -41.648 -3.720 64.615 1.00 85.25 225 VAL A N 1
ATOM 1739 C CA . VAL A 1 225 ? -41.598 -4.549 65.826 1.00 85.25 225 VAL A CA 1
ATOM 1740 C C . VAL A 1 225 ? -41.155 -3.734 67.042 1.00 85.25 225 VAL A C 1
ATOM 1742 O O . VAL A 1 225 ? -41.699 -3.904 68.129 1.00 85.25 225 VAL A O 1
ATOM 1745 N N . GLU A 1 226 ? -40.211 -2.809 66.881 1.00 86.88 226 GLU A N 1
ATOM 1746 C CA . GLU A 1 226 ? -39.780 -1.889 67.937 1.00 86.88 226 GLU A CA 1
ATOM 1747 C C . GLU A 1 226 ? -40.934 -1.007 68.423 1.00 86.88 226 GLU A C 1
ATOM 1749 O O . GLU A 1 226 ? -41.142 -0.881 69.629 1.00 86.88 226 GLU A O 1
ATOM 1754 N N . VAL A 1 227 ? -41.727 -0.444 67.503 1.00 86.25 227 VAL A N 1
ATOM 1755 C CA . VAL A 1 227 ? -42.925 0.334 67.854 1.00 86.25 227 VAL A CA 1
ATOM 1756 C C . VAL A 1 227 ? -43.975 -0.550 68.530 1.00 86.25 227 VAL A C 1
ATOM 1758 O O . VAL A 1 227 ? -44.576 -0.126 69.514 1.00 86.25 227 VAL A O 1
ATOM 1761 N N . GLU A 1 228 ? -44.201 -1.771 68.044 1.00 81.62 228 GLU A N 1
ATOM 1762 C CA . GLU A 1 228 ? -45.124 -2.721 68.677 1.00 81.62 228 GLU A CA 1
ATOM 1763 C C . GLU A 1 228 ? -44.685 -3.070 70.107 1.00 81.62 228 GLU A C 1
ATOM 1765 O O . GLU A 1 228 ? -45.501 -3.038 71.028 1.00 81.62 228 GLU A O 1
ATOM 1770 N N . LEU A 1 229 ? -43.392 -3.323 70.327 1.00 78.50 229 LEU A N 1
ATOM 1771 C CA . LEU A 1 229 ? -42.828 -3.566 71.656 1.00 78.50 229 LEU A CA 1
ATOM 1772 C C . LEU A 1 229 ? -42.929 -2.342 72.568 1.00 78.50 229 LEU A C 1
ATOM 1774 O O . LEU A 1 229 ? -43.235 -2.499 73.749 1.00 78.50 229 LEU A O 1
ATOM 1778 N N . GLN A 1 230 ? -42.687 -1.138 72.046 1.00 81.00 230 GLN A N 1
ATOM 1779 C CA . GLN A 1 230 ? -42.860 0.117 72.780 1.00 81.00 230 GLN A CA 1
ATOM 1780 C C . GLN A 1 230 ? -44.311 0.258 73.265 1.00 81.00 230 GLN A C 1
ATOM 1782 O O . GLN A 1 230 ? -44.545 0.494 74.448 1.00 81.00 230 GLN A O 1
ATOM 1787 N N . VAL A 1 231 ? -45.286 0.027 72.379 1.00 77.25 231 VAL A N 1
ATOM 1788 C CA . VAL A 1 231 ? -46.720 0.076 72.708 1.00 77.25 231 VAL A CA 1
ATOM 1789 C C . VAL A 1 231 ? -47.097 -0.990 73.735 1.00 77.25 231 VAL A C 1
ATOM 1791 O O . VAL A 1 231 ? -47.852 -0.699 74.659 1.00 77.25 231 VAL A O 1
ATOM 1794 N N . LEU A 1 232 ? -46.581 -2.215 73.609 1.00 76.00 232 LEU A N 1
ATOM 1795 C CA . LEU A 1 232 ? -46.845 -3.284 74.576 1.00 76.00 232 LEU A CA 1
ATOM 1796 C C . LEU A 1 232 ? -46.236 -2.988 75.952 1.00 76.00 232 LEU A C 1
ATOM 1798 O O . LEU A 1 232 ? -46.863 -3.298 76.962 1.00 76.00 232 LEU A O 1
ATOM 1802 N N . LYS A 1 233 ? -45.051 -2.368 76.014 1.00 76.88 233 LYS A N 1
ATOM 1803 C CA . LYS A 1 233 ? -44.431 -1.936 77.276 1.00 76.88 233 LYS A CA 1
ATOM 1804 C C . LYS A 1 233 ? -45.199 -0.790 77.922 1.00 76.88 233 LYS A C 1
ATOM 1806 O O . LYS A 1 233 ? -45.574 -0.916 79.078 1.00 76.88 233 LYS A O 1
ATOM 1811 N N . GLU A 1 234 ? -45.506 0.272 77.181 1.00 71.50 234 GLU A N 1
ATOM 1812 C CA . GLU A 1 234 ? -46.305 1.395 77.693 1.00 71.50 234 GLU A CA 1
ATOM 1813 C C . GLU A 1 234 ? -47.727 0.955 78.073 1.00 71.50 234 GLU A C 1
ATOM 1815 O O . GLU A 1 234 ? -48.295 1.441 79.050 1.00 71.50 234 GLU A O 1
ATOM 1820 N N . GLY A 1 235 ? -48.303 0.009 77.326 1.00 59.88 235 GLY A N 1
ATOM 1821 C CA . GLY A 1 235 ? -49.580 -0.625 77.639 1.00 59.88 235 GLY A CA 1
ATOM 1822 C C . GLY A 1 235 ? -49.516 -1.521 78.876 1.00 59.88 235 GLY A C 1
ATOM 1823 O O . GLY A 1 235 ? -50.466 -1.534 79.648 1.00 59.88 235 GLY A O 1
ATOM 1824 N N . GLY A 1 236 ? -48.404 -2.228 79.097 1.00 56.88 236 GLY A N 1
ATOM 1825 C CA . GLY A 1 236 ? -48.157 -3.037 80.293 1.00 56.88 236 GLY A CA 1
ATOM 1826 C C . GLY A 1 236 ? -47.840 -2.206 81.540 1.00 56.88 236 GLY A C 1
ATOM 1827 O O . GLY A 1 236 ? -48.282 -2.559 82.626 1.00 56.88 236 GLY A O 1
ATOM 1828 N N . GLU A 1 237 ? -47.150 -1.075 81.386 1.00 50.22 237 GLU A N 1
ATOM 1829 C CA . GLU A 1 237 ? -46.870 -0.118 82.467 1.00 50.22 237 GLU A CA 1
ATOM 1830 C C . GLU A 1 237 ? -48.101 0.731 82.826 1.00 50.22 237 GLU A C 1
ATOM 1832 O O . GLU A 1 237 ? -48.280 1.088 83.985 1.00 50.22 237 GLU A O 1
ATOM 1837 N N . ARG A 1 238 ? -49.004 1.013 81.873 1.00 47.69 238 ARG A N 1
ATOM 1838 C CA . ARG A 1 238 ? -50.309 1.653 82.151 1.00 47.69 238 ARG A CA 1
ATOM 1839 C C . ARG A 1 238 ? -51.425 0.678 82.526 1.00 47.69 238 ARG A C 1
ATOM 1841 O O . ARG A 1 238 ? -52.488 1.127 82.948 1.00 47.69 238 ARG A O 1
ATOM 1848 N N . ALA A 1 239 ? -51.209 -0.631 82.411 1.00 46.78 239 ALA A N 1
ATOM 1849 C CA . ALA A 1 239 ? -52.183 -1.640 82.832 1.00 46.78 239 ALA A CA 1
ATOM 1850 C C . ALA A 1 239 ? -52.365 -1.718 84.360 1.00 46.78 239 ALA A C 1
ATOM 1852 O O . ALA A 1 239 ? -53.235 -2.457 84.818 1.00 46.78 239 ALA A O 1
ATOM 1853 N N . GLU A 1 240 ? -51.620 -0.934 85.147 1.00 47.75 240 GLU A N 1
ATOM 1854 C CA . GLU A 1 240 ? -51.937 -0.727 86.563 1.00 47.75 240 GLU A CA 1
ATOM 1855 C C . GLU A 1 240 ? -53.041 0.318 86.820 1.00 47.75 240 GLU A C 1
ATOM 1857 O O . GLU A 1 240 ? -53.561 0.351 87.933 1.00 47.75 240 GLU A O 1
ATOM 1862 N N . GLU A 1 241 ? -53.500 1.112 85.836 1.00 47.34 241 GLU A N 1
ATOM 1863 C CA . GLU A 1 241 ? -54.538 2.125 86.101 1.00 47.34 241 GLU A CA 1
ATOM 1864 C C . GLU A 1 241 ? -55.568 2.298 84.959 1.00 47.34 241 GLU A C 1
ATOM 1866 O O . GLU A 1 241 ? -55.377 3.002 83.973 1.00 47.34 241 GLU A O 1
ATOM 1871 N N . VAL A 1 242 ? -56.689 1.588 85.128 1.00 48.72 242 VAL A N 1
ATOM 1872 C CA . VAL A 1 242 ? -58.068 1.796 84.630 1.00 48.72 242 VAL A CA 1
ATOM 1873 C C . VAL A 1 242 ? -58.296 2.883 83.547 1.00 48.72 242 VAL A C 1
ATOM 1875 O O . VAL A 1 242 ? -58.276 4.072 83.842 1.00 48.72 242 VAL A O 1
ATOM 1878 N N . THR A 1 243 ? -58.665 2.467 82.318 1.00 46.72 243 THR A N 1
ATOM 1879 C CA . THR A 1 243 ? -59.786 2.949 81.443 1.00 46.72 243 THR A CA 1
ATOM 1880 C C . THR A 1 243 ? -59.503 2.690 79.942 1.00 46.72 243 THR A C 1
ATOM 1882 O O . THR A 1 243 ? -58.730 3.381 79.289 1.00 46.72 243 THR A O 1
ATOM 1885 N N . GLU A 1 244 ? -60.162 1.690 79.342 1.00 52.72 244 GLU A N 1
ATOM 1886 C CA . GLU A 1 244 ? -59.793 1.135 78.020 1.00 52.72 244 GLU A CA 1
ATOM 1887 C C . GLU A 1 244 ? -60.354 1.836 76.759 1.00 52.72 244 GLU A C 1
ATOM 1889 O O . GLU A 1 244 ? -60.069 1.402 75.639 1.00 52.72 244 GLU A O 1
ATOM 1894 N N . THR A 1 245 ? -61.180 2.876 76.863 1.00 53.97 245 THR A N 1
ATOM 1895 C CA . THR A 1 245 ? -61.976 3.352 75.711 1.00 53.97 245 THR A CA 1
ATOM 1896 C C . THR A 1 245 ? -61.407 4.533 74.902 1.00 53.97 245 THR A C 1
ATOM 1898 O O . THR A 1 245 ? -61.510 4.466 73.676 1.00 53.97 245 THR A O 1
ATOM 1901 N N . PRO A 1 246 ? -60.752 5.569 75.465 1.00 56.03 246 PRO A N 1
ATOM 1902 C CA . PRO A 1 246 ? -60.188 6.657 74.652 1.00 56.03 246 PRO A CA 1
ATOM 1903 C C . PRO A 1 246 ? -58.853 6.281 73.980 1.00 56.03 246 PRO A C 1
ATOM 1905 O O . PRO A 1 246 ? -58.518 6.789 72.913 1.00 56.03 246 PRO A O 1
ATOM 1908 N N . VAL A 1 247 ? -58.107 5.335 74.558 1.00 54.88 247 VAL A N 1
ATOM 1909 C CA . VAL A 1 247 ? -56.779 4.924 74.068 1.00 54.88 247 VAL A CA 1
ATOM 1910 C C . VAL A 1 247 ? -56.870 4.114 72.770 1.00 54.88 247 VAL A C 1
ATOM 1912 O O . VAL A 1 247 ? -56.053 4.310 71.875 1.00 54.88 247 VAL A O 1
ATOM 1915 N N . LYS A 1 248 ? -57.896 3.264 72.607 1.00 56.53 248 LYS A N 1
ATOM 1916 C CA . LYS A 1 248 ? -58.102 2.461 71.383 1.00 56.53 248 LYS A CA 1
ATOM 1917 C C . LYS A 1 248 ? -58.372 3.335 70.149 1.00 56.53 248 LYS A C 1
ATOM 1919 O O . LYS A 1 248 ? -57.913 2.998 69.062 1.00 56.53 248 LYS A O 1
ATOM 1924 N N . GLN A 1 249 ? -59.062 4.468 70.314 1.00 56.59 249 GLN A N 1
ATOM 1925 C CA . GLN A 1 249 ? -59.317 5.417 69.222 1.00 56.59 249 GLN A CA 1
ATOM 1926 C C . GLN A 1 249 ? -58.056 6.199 68.830 1.00 56.59 249 GLN A C 1
ATOM 1928 O O . GLN A 1 249 ? -57.761 6.294 67.641 1.00 56.59 249 GLN A O 1
ATOM 1933 N N . SER A 1 250 ? -57.269 6.680 69.799 1.00 65.56 250 SER A N 1
ATOM 1934 C CA . SER A 1 250 ? -55.982 7.333 69.511 1.00 65.56 250 SER A CA 1
ATOM 1935 C C . SER A 1 250 ? -54.957 6.367 68.905 1.00 65.56 250 SER A C 1
ATOM 1937 O O . SER A 1 250 ? -54.234 6.739 67.985 1.00 65.56 250 SER A O 1
ATOM 1939 N N . LEU A 1 251 ? -54.927 5.106 69.351 1.00 66.94 251 LEU A N 1
ATOM 1940 C CA . LEU A 1 251 ? -54.050 4.067 68.803 1.00 66.94 251 LEU A CA 1
ATOM 1941 C C . LEU A 1 251 ? -54.415 3.712 67.351 1.00 66.94 251 LEU A C 1
ATOM 1943 O O . LEU A 1 25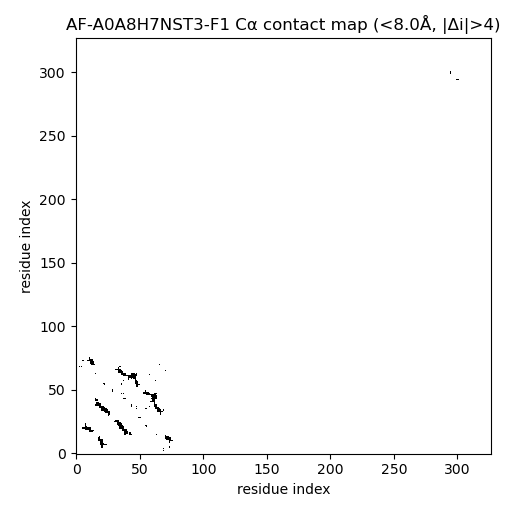1 ? -53.537 3.669 66.490 1.00 66.94 251 LEU A O 1
ATOM 1947 N N . ALA A 1 252 ? -55.706 3.506 67.066 1.00 71.06 252 ALA A N 1
ATOM 1948 C CA . ALA A 1 252 ? -56.190 3.226 65.714 1.00 71.06 252 ALA A CA 1
ATOM 1949 C C . ALA A 1 252 ? -55.936 4.405 64.760 1.00 71.06 252 ALA A C 1
ATOM 1951 O O . ALA A 1 252 ? -55.589 4.198 63.597 1.00 71.06 252 ALA A O 1
ATOM 1952 N N . TYR A 1 253 ? -56.059 5.638 65.261 1.00 73.44 253 TYR A N 1
ATOM 1953 C CA . TYR A 1 253 ? -55.754 6.845 64.498 1.00 73.44 253 TYR A CA 1
ATOM 1954 C C . TYR A 1 253 ? -54.259 6.930 64.140 1.00 73.44 253 TYR A C 1
ATOM 1956 O O . TYR A 1 253 ? -53.925 7.096 62.970 1.00 73.44 253 TYR A O 1
ATOM 1964 N N . ILE A 1 254 ? -53.356 6.702 65.103 1.00 73.25 254 ILE A N 1
ATOM 1965 C CA . ILE A 1 254 ? -51.897 6.696 64.875 1.00 73.25 254 ILE A CA 1
ATOM 1966 C C . ILE A 1 254 ? -51.473 5.560 63.923 1.00 73.25 254 ILE A C 1
ATOM 1968 O O . ILE A 1 254 ? -50.602 5.752 63.072 1.00 73.25 254 ILE A O 1
ATOM 1972 N N . GLN A 1 255 ? -52.095 4.379 64.019 1.00 74.38 255 GLN A N 1
ATOM 1973 C CA . GLN A 1 255 ? -51.855 3.275 63.081 1.00 74.38 255 GLN A CA 1
ATOM 1974 C C . GLN A 1 255 ? -52.285 3.627 61.649 1.00 74.38 255 GLN A C 1
ATOM 1976 O O . GLN A 1 255 ? -51.543 3.346 60.706 1.00 74.38 255 GLN A O 1
ATOM 1981 N N . LEU A 1 256 ? -53.444 4.268 61.476 1.00 76.12 256 LEU A N 1
ATOM 1982 C CA . LEU A 1 256 ? -53.935 4.719 60.169 1.00 76.12 256 LEU A CA 1
ATOM 1983 C C . LEU A 1 256 ? -53.071 5.831 59.565 1.00 76.12 256 LEU A C 1
ATOM 1985 O O . LEU A 1 256 ? -52.860 5.860 58.351 1.00 76.12 256 LEU A O 1
ATOM 1989 N N . GLU A 1 257 ? -52.557 6.740 60.388 1.00 74.56 257 GLU A N 1
ATOM 1990 C CA . GLU A 1 257 ? -51.694 7.832 59.937 1.00 74.56 257 GLU A CA 1
ATOM 1991 C C . GLU A 1 257 ? -50.345 7.289 59.435 1.00 74.56 257 GLU A C 1
ATOM 1993 O O . GLU A 1 257 ? -49.952 7.578 58.303 1.00 74.56 257 GLU A O 1
ATOM 1998 N N . LYS A 1 258 ? -49.728 6.357 60.180 1.00 77.81 258 LYS A N 1
ATOM 1999 C CA . LYS A 1 258 ? -48.517 5.637 59.742 1.00 77.81 258 LYS A CA 1
ATOM 2000 C C . LYS A 1 258 ? -48.738 4.775 58.495 1.00 77.81 258 LYS A C 1
ATOM 2002 O O . LYS A 1 258 ? -47.864 4.713 57.632 1.00 77.81 258 LYS A O 1
ATOM 2007 N N . GLN A 1 259 ? -49.890 4.110 58.359 1.00 77.81 259 GLN A N 1
ATOM 2008 C CA . GLN A 1 259 ? -50.212 3.365 57.132 1.00 77.81 259 GLN A CA 1
ATOM 2009 C C . GLN A 1 259 ? -50.358 4.294 55.919 1.00 77.81 259 GLN A C 1
ATOM 2011 O O . GLN A 1 259 ? -49.881 3.964 54.833 1.00 77.81 259 GLN A O 1
ATOM 2016 N N . ASN A 1 260 ? -50.961 5.471 56.096 1.00 87.50 260 ASN A N 1
ATOM 2017 C CA . ASN A 1 260 ? -51.055 6.472 55.036 1.00 87.50 260 ASN A CA 1
ATOM 2018 C C . ASN A 1 260 ? -49.689 7.053 54.656 1.00 87.50 260 ASN A C 1
ATOM 2020 O O . ASN A 1 260 ? -49.446 7.283 53.472 1.00 87.50 260 ASN A O 1
ATOM 2024 N N . GLU A 1 261 ? -48.793 7.278 55.617 1.00 78.88 261 GLU A N 1
ATOM 2025 C CA . GLU A 1 261 ? -47.415 7.697 55.332 1.00 78.88 261 GLU A CA 1
ATOM 2026 C C . GLU A 1 261 ? -46.651 6.630 54.541 1.00 78.88 261 GLU A C 1
ATOM 2028 O O . GLU A 1 261 ? -46.095 6.951 53.491 1.00 78.88 261 GLU A O 1
ATOM 2033 N N . ARG A 1 262 ? -46.745 5.349 54.925 1.00 77.06 262 ARG A N 1
ATOM 2034 C CA . ARG A 1 262 ? -46.153 4.236 54.154 1.00 77.06 262 ARG A CA 1
ATOM 2035 C C . ARG A 1 262 ? -46.680 4.155 52.726 1.00 77.06 262 ARG A C 1
ATOM 2037 O O . ARG A 1 262 ? -45.906 3.998 51.784 1.00 77.06 262 ARG A O 1
ATOM 2044 N N . LEU A 1 263 ? -47.995 4.287 52.542 1.00 80.88 263 LEU A N 1
ATOM 2045 C CA . LEU A 1 263 ? -48.600 4.290 51.208 1.00 80.88 263 LEU A CA 1
ATOM 2046 C C . LEU A 1 263 ? -48.138 5.496 50.376 1.00 80.88 263 LEU A C 1
ATOM 2048 O O . LEU A 1 263 ? -47.886 5.349 49.177 1.00 80.88 263 LEU A O 1
ATOM 2052 N N . LYS A 1 264 ? -47.980 6.675 50.995 1.00 83.25 264 LYS A N 1
ATOM 2053 C CA . LYS A 1 264 ? -47.438 7.873 50.333 1.00 83.25 264 LYS A CA 1
ATOM 2054 C C . LYS A 1 264 ? -45.980 7.677 49.920 1.00 83.25 264 LYS A C 1
ATOM 2056 O O . LYS A 1 264 ? -45.636 7.984 48.780 1.00 83.25 264 LYS A O 1
ATOM 2061 N N . GLU A 1 265 ? -45.137 7.134 50.791 1.00 79.44 265 GLU A N 1
ATOM 2062 C CA . GLU A 1 265 ? -43.726 6.873 50.491 1.00 79.44 265 GLU A CA 1
ATOM 2063 C C . GLU A 1 265 ? -43.558 5.816 49.396 1.00 79.44 265 GLU A C 1
ATOM 2065 O O . GLU A 1 265 ? -42.815 6.046 48.439 1.00 79.44 265 GLU A O 1
ATOM 2070 N N . ALA A 1 266 ? -44.321 4.720 49.445 1.00 80.00 266 ALA A N 1
ATOM 2071 C CA . ALA A 1 266 ? -44.331 3.698 48.399 1.00 80.00 266 ALA A CA 1
ATOM 2072 C C . ALA A 1 266 ? -44.768 4.267 47.034 1.00 80.00 266 ALA A C 1
ATOM 2074 O O . ALA A 1 266 ? -44.166 3.961 45.998 1.00 80.00 266 ALA A O 1
ATOM 2075 N N . LEU A 1 267 ? -45.774 5.152 47.015 1.00 85.62 267 LEU A N 1
ATOM 2076 C CA . LEU A 1 267 ? -46.198 5.865 45.806 1.00 85.62 267 LEU A CA 1
ATOM 2077 C C . LEU A 1 267 ? -45.112 6.805 45.273 1.00 85.62 267 LEU A C 1
ATOM 2079 O O . LEU A 1 267 ? -44.875 6.838 44.062 1.00 85.62 267 LEU A O 1
ATOM 2083 N N . ILE A 1 268 ? -44.426 7.543 46.148 1.00 83.31 268 ILE A N 1
ATOM 2084 C CA . ILE A 1 268 ? -43.316 8.424 45.762 1.00 83.31 268 ILE A CA 1
ATOM 2085 C C . ILE A 1 268 ? -42.157 7.601 45.192 1.00 83.31 268 ILE A C 1
ATOM 2087 O O . ILE A 1 268 ? -41.614 7.958 44.145 1.00 83.31 268 ILE A O 1
ATOM 2091 N N . ARG A 1 269 ? -41.809 6.478 45.827 1.00 80.06 269 ARG A N 1
ATOM 2092 C CA . ARG A 1 269 ? -40.747 5.560 45.392 1.00 80.06 269 ARG A CA 1
ATOM 2093 C C . ARG A 1 269 ? -41.065 4.974 44.011 1.00 80.06 269 ARG A C 1
ATOM 2095 O O . ARG A 1 269 ? -40.245 5.060 43.095 1.00 80.06 269 ARG A O 1
ATOM 2102 N N . ARG A 1 270 ? -42.303 4.510 43.799 1.00 79.50 270 ARG A N 1
ATOM 2103 C CA . ARG A 1 270 ? -42.787 4.029 42.492 1.00 79.50 270 ARG A CA 1
ATOM 2104 C C . ARG A 1 270 ? -42.816 5.130 41.430 1.00 79.50 270 ARG A C 1
ATOM 2106 O O . ARG A 1 270 ? -42.433 4.875 40.290 1.00 79.50 270 ARG A O 1
ATOM 2113 N N . SER A 1 271 ? -43.232 6.345 41.788 1.00 86.00 271 SER A N 1
ATOM 2114 C CA . SER A 1 271 ? -43.231 7.510 40.891 1.00 86.00 271 SER A CA 1
ATOM 2115 C C . SER A 1 271 ? -41.814 7.883 40.451 1.00 86.00 271 SER A C 1
ATOM 2117 O O . SER A 1 271 ? -41.581 8.094 39.261 1.00 86.00 271 SER A O 1
ATOM 2119 N N . LYS A 1 272 ? -40.844 7.889 41.377 1.00 80.44 272 LYS A N 1
ATOM 2120 C CA . LYS A 1 272 ? -39.424 8.118 41.074 1.00 80.44 272 LYS A CA 1
ATOM 2121 C C . LYS A 1 272 ? -38.870 7.024 40.162 1.00 80.44 272 LYS A C 1
ATOM 2123 O O . LYS A 1 272 ? -38.346 7.353 39.105 1.00 80.44 272 LYS A O 1
ATOM 2128 N N . SER A 1 273 ? -39.061 5.748 40.505 1.00 81.81 273 SER A N 1
ATOM 2129 C CA . SER A 1 273 ? -38.603 4.608 39.690 1.00 81.81 273 SER A CA 1
ATOM 2130 C C . SER A 1 273 ? -39.179 4.639 38.265 1.00 81.81 273 SER A C 1
ATOM 2132 O O . SER A 1 273 ? -38.442 4.500 37.290 1.00 81.81 273 SER A O 1
ATOM 2134 N N . MET A 1 274 ? -40.478 4.926 38.115 1.00 77.50 274 MET A N 1
ATOM 2135 C CA . MET A 1 274 ? -41.106 5.132 36.802 1.00 77.50 274 MET A CA 1
ATOM 2136 C C . MET A 1 274 ? -40.473 6.286 36.020 1.00 77.50 274 MET A C 1
ATOM 2138 O O . MET A 1 274 ? -40.254 6.160 34.817 1.00 77.50 274 MET A O 1
ATOM 2142 N N . ARG A 1 275 ? -40.170 7.402 36.691 1.00 84.56 275 ARG A N 1
ATOM 2143 C CA . ARG A 1 275 ? -39.568 8.584 36.063 1.00 84.56 275 ARG A CA 1
ATOM 2144 C C . ARG A 1 275 ? -38.136 8.311 35.599 1.00 84.56 275 ARG A C 1
ATOM 2146 O O . ARG A 1 275 ? -37.805 8.671 34.476 1.00 84.56 275 ARG A O 1
ATOM 2153 N N . TYR A 1 276 ? -37.338 7.614 36.411 1.00 74.94 276 TYR A N 1
ATOM 2154 C CA . TYR A 1 276 ? -35.987 7.178 36.046 1.00 74.94 276 TYR A CA 1
ATOM 2155 C C . TYR A 1 276 ? -35.995 6.221 34.852 1.00 74.94 276 TYR A C 1
ATOM 2157 O O . TYR A 1 276 ? -35.235 6.436 33.912 1.00 74.94 276 TYR A O 1
ATOM 2165 N N . ARG A 1 277 ? -36.890 5.220 34.833 1.00 77.12 277 ARG A N 1
ATOM 2166 C CA . ARG A 1 277 ? -37.035 4.314 33.677 1.00 77.12 277 ARG A CA 1
ATOM 2167 C C . ARG A 1 277 ? -37.397 5.070 32.402 1.00 77.12 277 ARG A C 1
ATOM 2169 O O . ARG A 1 277 ? -36.702 4.939 31.405 1.00 77.12 277 ARG A O 1
ATOM 2176 N N . CYS A 1 278 ? -38.406 5.939 32.465 1.00 83.00 278 CYS A N 1
ATOM 2177 C CA . CYS A 1 278 ? -38.834 6.733 31.314 1.00 83.00 278 CYS A CA 1
ATOM 2178 C C . CYS A 1 278 ? -37.712 7.658 30.800 1.00 83.00 278 CYS A C 1
ATOM 2180 O O . CYS A 1 278 ? -37.493 7.769 29.598 1.00 83.00 278 CYS A O 1
ATOM 2182 N N . GLN A 1 279 ? -36.944 8.278 31.705 1.00 81.31 279 GLN A N 1
ATOM 2183 C CA . GLN A 1 279 ? -35.799 9.118 31.342 1.00 81.31 279 GLN A CA 1
ATOM 2184 C C . GLN A 1 279 ? -34.646 8.309 30.728 1.00 81.31 279 GLN A C 1
ATOM 2186 O O . GLN A 1 279 ? -34.007 8.778 29.786 1.00 81.31 279 GLN A O 1
ATOM 2191 N N . ARG A 1 280 ? -34.405 7.086 31.215 1.00 77.88 280 ARG A N 1
ATOM 2192 C CA . ARG A 1 280 ? -33.415 6.159 30.650 1.00 77.88 280 ARG A CA 1
ATOM 2193 C C . ARG A 1 280 ? -33.812 5.705 29.244 1.00 77.88 280 ARG A C 1
ATOM 2195 O O . ARG A 1 280 ? -32.972 5.712 28.349 1.00 77.88 280 ARG A O 1
ATOM 2202 N N . ASP A 1 281 ? -35.086 5.385 29.035 1.00 77.88 281 ASP A N 1
ATOM 2203 C CA . ASP A 1 281 ? -35.619 4.961 27.735 1.00 77.88 281 ASP A CA 1
ATOM 2204 C C . ASP A 1 281 ? -35.620 6.117 26.715 1.00 77.88 281 ASP A C 1
ATOM 2206 O O . ASP A 1 281 ? -35.277 5.926 25.546 1.00 77.88 281 ASP A O 1
ATOM 2210 N N . LEU A 1 282 ? -35.905 7.347 27.160 1.00 80.31 282 LEU A N 1
ATOM 2211 C CA . LEU A 1 282 ? -35.734 8.570 26.362 1.00 80.31 282 LEU A CA 1
ATOM 2212 C C . LEU A 1 282 ? -34.264 8.818 25.986 1.00 80.31 282 LEU A C 1
ATOM 2214 O O . LEU A 1 282 ? -33.967 9.184 24.852 1.00 80.31 282 LEU A O 1
ATOM 2218 N N . GLY A 1 283 ? -33.332 8.590 26.914 1.00 80.31 283 GLY A N 1
ATOM 2219 C CA . GLY A 1 283 ? -31.896 8.689 26.642 1.00 80.31 283 GLY A CA 1
ATOM 2220 C C . GLY A 1 283 ? -31.420 7.646 25.629 1.00 80.31 283 GLY A C 1
ATOM 2221 O O . GLY A 1 283 ? -30.709 7.985 24.685 1.00 80.31 283 GLY A O 1
ATOM 2222 N N . ARG A 1 284 ? -31.866 6.392 25.779 1.00 76.44 284 ARG A N 1
ATOM 2223 C CA . ARG A 1 284 ? -31.526 5.284 24.874 1.00 76.44 284 ARG A CA 1
ATOM 2224 C C . ARG A 1 284 ? -32.114 5.487 23.473 1.00 76.44 284 ARG A C 1
ATOM 2226 O O . ARG A 1 284 ? -31.410 5.266 22.497 1.00 76.44 284 ARG A O 1
ATOM 2233 N N . SER A 1 285 ? -33.361 5.948 23.363 1.00 78.75 285 SER A N 1
ATOM 2234 C CA . SER A 1 285 ? -33.997 6.247 22.067 1.00 78.75 285 SER A CA 1
ATOM 2235 C C . SER A 1 285 ? -33.380 7.459 21.363 1.00 78.75 285 SER A C 1
ATOM 2237 O O . SER A 1 285 ? -33.157 7.407 20.159 1.00 78.75 285 SER A O 1
ATOM 2239 N N . SER A 1 286 ? -33.031 8.519 22.099 1.00 79.38 286 SER A N 1
ATOM 2240 C CA . SER A 1 286 ? -32.306 9.677 21.552 1.00 79.38 286 SER A CA 1
ATOM 2241 C C . SER A 1 286 ? -30.888 9.311 21.095 1.00 79.38 286 SER A C 1
ATOM 2243 O O . SER A 1 286 ? -30.452 9.733 20.025 1.00 79.38 286 SER A O 1
ATOM 2245 N N . GLY A 1 287 ? -30.185 8.473 21.867 1.00 77.25 287 GLY A N 1
ATOM 2246 C CA . GLY A 1 287 ? -28.889 7.912 21.480 1.00 77.25 287 GLY A CA 1
ATOM 2247 C C . GLY A 1 287 ? -28.981 7.074 20.205 1.00 77.25 287 GLY A C 1
ATOM 2248 O O . GLY A 1 287 ? -28.236 7.330 19.264 1.00 77.25 287 GLY A O 1
ATOM 2249 N N . ALA A 1 288 ? -29.957 6.161 20.138 1.00 75.94 288 ALA A N 1
ATOM 2250 C CA . ALA A 1 288 ? -30.204 5.327 18.963 1.00 75.94 288 ALA A CA 1
ATOM 2251 C C . ALA A 1 288 ? -30.547 6.158 17.714 1.00 75.94 288 ALA A C 1
ATOM 2253 O O . ALA A 1 288 ? -29.986 5.914 16.653 1.00 75.94 288 ALA A O 1
ATOM 2254 N N . ALA A 1 289 ? -31.394 7.185 17.841 1.00 77.19 289 ALA A N 1
ATOM 2255 C CA . ALA A 1 289 ? -31.736 8.073 16.728 1.00 77.19 289 ALA A CA 1
ATOM 2256 C C . ALA A 1 289 ? -30.526 8.881 16.228 1.00 77.19 289 ALA A C 1
ATOM 2258 O O . ALA A 1 289 ? -30.362 9.090 15.029 1.00 77.19 289 ALA A O 1
ATOM 2259 N N . ARG A 1 290 ? -29.650 9.324 17.138 1.00 76.19 290 ARG A N 1
ATOM 2260 C CA . ARG A 1 290 ? -28.431 10.066 16.785 1.00 76.19 290 ARG A CA 1
ATOM 2261 C C . ARG A 1 290 ? -27.388 9.174 16.113 1.00 76.19 290 ARG A C 1
ATOM 2263 O O . ARG A 1 290 ? -26.683 9.633 15.220 1.00 76.19 290 ARG A O 1
ATOM 2270 N N . GLU A 1 291 ? -27.302 7.919 16.536 1.00 72.94 291 GLU A N 1
ATOM 2271 C CA . GLU A 1 291 ? -26.437 6.898 15.944 1.00 72.94 291 GLU A CA 1
ATOM 2272 C C . GLU A 1 291 ? -26.941 6.461 14.560 1.00 72.94 291 GLU A C 1
ATOM 2274 O O . GLU A 1 291 ? -26.149 6.317 13.632 1.00 72.94 291 GLU A O 1
ATOM 2279 N N . GLU A 1 292 ? -28.259 6.343 14.385 1.00 76.06 292 GLU A N 1
ATOM 2280 C CA . GLU A 1 292 ? -28.904 6.074 13.096 1.00 76.06 292 GLU A CA 1
ATOM 2281 C C . GLU A 1 292 ? -28.716 7.239 12.114 1.00 76.06 292 GLU A C 1
ATOM 2283 O O . GLU A 1 292 ? -28.319 7.018 10.973 1.00 76.06 292 GLU A O 1
ATOM 2288 N N . GLN A 1 293 ? -28.851 8.484 12.580 1.00 76.62 293 GLN A N 1
ATOM 2289 C CA . GLN A 1 293 ? -28.551 9.672 11.780 1.00 76.62 293 GLN A CA 1
ATOM 2290 C C . GLN A 1 293 ? -27.069 9.731 11.366 1.00 76.62 293 GLN A C 1
ATOM 2292 O O . GLN A 1 293 ? -26.762 10.017 10.211 1.00 76.62 293 GLN A O 1
ATOM 2297 N N . TYR A 1 294 ? -26.140 9.398 12.271 1.00 72.31 294 TYR A N 1
ATOM 2298 C CA . TYR A 1 294 ? -24.713 9.289 11.942 1.00 72.31 294 TYR A CA 1
ATOM 2299 C C . TYR A 1 294 ? -24.434 8.170 10.930 1.00 72.31 294 TYR A C 1
ATOM 2301 O O . TYR A 1 294 ? -23.546 8.304 10.085 1.00 72.31 294 TYR A O 1
ATOM 2309 N N . ARG A 1 295 ? -25.179 7.063 11.010 1.00 72.50 295 ARG A N 1
ATOM 2310 C CA . ARG A 1 295 ? -25.077 5.923 10.093 1.00 72.50 295 ARG A CA 1
ATOM 2311 C C . ARG A 1 295 ? -25.585 6.275 8.693 1.00 72.50 295 ARG A C 1
ATOM 2313 O O . ARG A 1 295 ? -24.938 5.896 7.718 1.00 72.50 295 ARG A O 1
ATOM 2320 N N . GLU A 1 296 ? -26.687 7.018 8.594 1.00 75.56 296 GLU A N 1
ATOM 2321 C CA . GLU A 1 296 ? -27.222 7.538 7.328 1.00 75.56 296 GLU A CA 1
ATOM 2322 C C . GLU A 1 296 ? -26.295 8.587 6.701 1.00 75.56 296 GLU A C 1
ATOM 2324 O O . GLU A 1 296 ? -26.021 8.524 5.503 1.00 75.56 296 GLU A O 1
ATOM 2329 N N . GLU A 1 297 ? -25.756 9.508 7.505 1.00 75.31 297 GLU A N 1
ATOM 2330 C CA . GLU A 1 297 ? -24.865 10.577 7.034 1.00 75.31 297 GLU A CA 1
ATOM 2331 C C . GLU A 1 297 ? -23.502 10.041 6.554 1.00 75.31 297 GLU A C 1
ATOM 2333 O O . GLU A 1 297 ? -22.909 10.599 5.632 1.00 75.31 297 GLU A O 1
ATOM 2338 N N . ASN A 1 298 ? -23.030 8.919 7.116 1.00 74.44 298 ASN A N 1
ATOM 2339 C CA . ASN A 1 298 ? -21.751 8.292 6.754 1.00 74.44 298 ASN A CA 1
ATOM 2340 C C . ASN A 1 298 ? -21.880 7.009 5.902 1.00 74.44 298 ASN A C 1
ATOM 2342 O O . ASN A 1 298 ? -20.871 6.367 5.615 1.00 74.44 298 ASN A O 1
ATOM 2346 N N . GLY A 1 299 ? -23.089 6.632 5.470 1.00 61.06 299 GLY A N 1
ATOM 2347 C CA . GLY A 1 299 ? -23.310 5.577 4.471 1.00 61.06 299 GLY A CA 1
ATOM 2348 C C . GLY A 1 299 ? -22.910 4.151 4.881 1.00 61.06 299 GLY A C 1
ATOM 2349 O O . GLY A 1 299 ? -22.498 3.368 4.024 1.00 61.06 299 GLY A O 1
ATOM 2350 N N . VAL A 1 300 ? -23.019 3.782 6.162 1.00 60.22 300 VAL A N 1
ATOM 2351 C CA . VAL A 1 300 ? -22.680 2.423 6.631 1.00 60.22 300 VAL A CA 1
ATOM 2352 C C . VAL A 1 300 ? -23.897 1.501 6.474 1.00 60.22 300 VAL A C 1
ATOM 2354 O O . VAL A 1 300 ? -24.888 1.630 7.192 1.00 60.22 300 VAL A O 1
ATOM 2357 N N . ALA A 1 301 ? -23.837 0.575 5.512 1.00 53.94 301 ALA A N 1
ATOM 2358 C CA . ALA A 1 301 ? -24.892 -0.409 5.257 1.00 53.94 301 ALA A CA 1
ATOM 2359 C C . ALA A 1 301 ? -25.066 -1.383 6.445 1.00 53.94 301 ALA A C 1
ATOM 2361 O O . ALA A 1 301 ? -24.074 -1.743 7.080 1.00 53.94 301 ALA A O 1
ATOM 2362 N N . PRO A 1 302 ? -26.296 -1.843 6.749 1.00 54.12 302 PRO A N 1
ATOM 2363 C CA . PRO A 1 302 ? -26.518 -2.805 7.822 1.00 54.12 302 PRO A CA 1
ATOM 2364 C C . PRO A 1 302 ? -25.896 -4.160 7.463 1.00 54.12 302 PRO A C 1
ATOM 2366 O O . PRO A 1 302 ? -26.199 -4.730 6.413 1.00 54.12 302 PRO A O 1
ATOM 236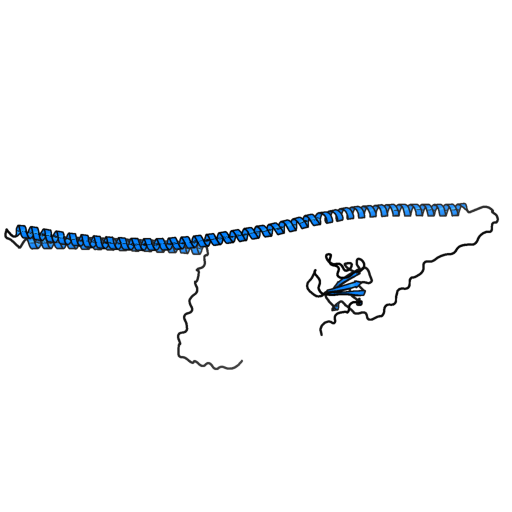9 N N . ASP A 1 303 ? -25.049 -4.677 8.354 1.00 51.91 303 ASP A N 1
ATOM 2370 C CA . ASP A 1 303 ? -24.516 -6.036 8.278 1.00 51.91 303 ASP A CA 1
ATOM 2371 C C . ASP A 1 303 ? -25.658 -7.033 8.514 1.00 51.91 303 ASP A C 1
ATOM 2373 O O . ASP A 1 303 ? -26.123 -7.259 9.634 1.00 51.91 303 ASP A O 1
ATOM 2377 N N . VAL A 1 304 ? -26.191 -7.577 7.421 1.00 48.03 304 VAL A N 1
ATOM 2378 C CA . VAL A 1 304 ? -27.195 -8.636 7.474 1.00 48.03 304 VAL A CA 1
ATOM 2379 C C . VAL A 1 304 ? -26.448 -9.948 7.700 1.00 48.03 304 VAL A C 1
ATOM 2381 O O . VAL A 1 304 ? -26.115 -10.659 6.753 1.00 48.03 304 VAL A O 1
ATOM 2384 N N . GLY A 1 305 ? -26.188 -10.263 8.970 1.00 43.75 305 GLY A N 1
ATOM 2385 C CA . GLY A 1 305 ? -25.648 -11.558 9.379 1.00 43.75 305 GLY A CA 1
ATOM 2386 C C . GLY A 1 305 ? -26.467 -12.736 8.811 1.00 43.75 305 GLY A C 1
ATOM 2387 O O . GLY A 1 305 ? -27.673 -12.607 8.553 1.00 43.75 305 GLY A O 1
ATOM 2388 N N . PRO A 1 306 ? -25.838 -13.902 8.576 1.00 43.59 306 PRO A N 1
ATOM 2389 C CA . PRO A 1 306 ? -26.428 -14.976 7.790 1.00 43.59 306 PRO A CA 1
ATOM 2390 C C . PRO A 1 306 ? -27.642 -15.584 8.504 1.00 43.59 306 PRO A C 1
ATOM 2392 O O . PRO A 1 306 ? -27.525 -16.205 9.560 1.00 43.59 306 PRO A O 1
ATOM 2395 N N . LYS A 1 307 ? -28.829 -15.449 7.897 1.00 43.91 307 LYS A N 1
ATOM 2396 C CA . LYS A 1 307 ? -30.035 -16.179 8.312 1.00 43.91 307 LYS A CA 1
ATOM 2397 C C . LYS A 1 307 ? -29.773 -17.683 8.216 1.00 43.91 307 LYS A C 1
ATOM 2399 O O . LYS A 1 307 ? -29.602 -18.215 7.120 1.00 43.91 307 LYS A O 1
ATOM 2404 N N . SER A 1 308 ? -29.787 -18.372 9.357 1.00 41.78 308 SER A N 1
ATOM 2405 C CA . SER A 1 308 ? -29.749 -19.832 9.405 1.00 41.78 308 SER A CA 1
ATOM 2406 C C . SER A 1 308 ? -30.977 -20.403 8.692 1.00 41.78 308 SER A C 1
ATOM 2408 O O . SER A 1 308 ? -32.117 -20.144 9.085 1.00 41.78 308 SER A O 1
ATOM 2410 N N . ILE A 1 309 ? -30.744 -21.188 7.646 1.00 40.09 309 ILE A N 1
ATOM 2411 C CA . ILE A 1 309 ? -31.770 -21.942 6.930 1.00 40.09 309 ILE A CA 1
ATOM 2412 C C . ILE A 1 309 ? -32.204 -23.106 7.835 1.00 40.09 309 ILE A C 1
ATOM 2414 O O . ILE A 1 309 ? -31.499 -24.104 7.960 1.00 40.09 309 ILE A O 1
ATOM 2418 N N . GLY A 1 310 ? -33.352 -22.956 8.497 1.00 37.62 310 GLY A N 1
ATOM 2419 C CA . GLY A 1 310 ? -34.073 -24.047 9.154 1.00 37.62 310 GLY A CA 1
ATOM 2420 C C . GLY A 1 310 ? -34.871 -24.860 8.128 1.00 37.62 310 GLY A C 1
ATOM 2421 O O . GLY A 1 310 ? -35.491 -24.290 7.233 1.00 37.62 310 GLY A O 1
ATOM 2422 N N . GLY A 1 311 ? -34.802 -26.189 8.246 1.00 37.06 311 GLY A N 1
ATOM 2423 C CA . GLY A 1 311 ? -35.313 -27.186 7.299 1.00 37.06 311 GLY A CA 1
ATOM 2424 C C . GLY A 1 311 ? -36.838 -27.239 7.082 1.00 37.06 311 GLY A C 1
ATOM 2425 O O . GLY A 1 311 ? -37.603 -26.496 7.697 1.00 37.06 311 GLY A O 1
ATOM 2426 N N . PRO A 1 312 ? -37.295 -28.123 6.172 1.00 43.66 312 PRO A N 1
ATOM 2427 C CA . PRO A 1 312 ? -38.593 -28.008 5.522 1.00 43.66 312 PRO A CA 1
ATOM 2428 C C . PRO A 1 312 ? -39.730 -28.571 6.381 1.00 43.66 312 PRO A C 1
ATOM 2430 O O . PRO A 1 312 ? -39.732 -29.743 6.757 1.00 43.66 312 PRO A O 1
ATOM 2433 N N . ALA A 1 313 ? -40.751 -27.747 6.616 1.00 39.38 313 ALA A N 1
ATOM 2434 C CA . ALA A 1 313 ? -42.058 -28.210 7.058 1.00 39.38 313 ALA A CA 1
ATOM 2435 C C . ALA A 1 313 ? -42.802 -28.827 5.863 1.00 39.38 313 ALA A C 1
ATOM 2437 O O . ALA A 1 313 ? -43.085 -28.169 4.862 1.00 39.38 313 ALA A O 1
ATOM 2438 N N . THR A 1 314 ? -43.116 -30.114 5.971 1.00 47.00 314 THR A N 1
ATOM 2439 C CA . THR A 1 314 ? -43.947 -30.866 5.029 1.00 47.00 314 THR A CA 1
ATOM 2440 C C . THR A 1 314 ? -45.375 -30.312 5.007 1.00 47.00 314 THR A C 1
ATOM 2442 O O . THR A 1 314 ? -46.186 -30.641 5.873 1.00 47.00 314 THR A O 1
ATOM 2445 N N . GLY A 1 315 ? -45.687 -29.489 4.007 1.00 37.03 315 GLY A N 1
ATOM 2446 C CA . GLY A 1 315 ? -47.043 -29.057 3.670 1.00 37.03 315 GLY A CA 1
ATOM 2447 C C . GLY A 1 315 ? -47.666 -29.988 2.633 1.00 37.03 315 GLY A C 1
ATOM 2448 O O . GLY A 1 315 ? -47.249 -30.022 1.479 1.00 37.03 315 GLY A O 1
ATOM 2449 N N . ARG A 1 316 ? -48.656 -30.767 3.065 1.00 39.75 316 ARG A N 1
ATOM 2450 C CA . ARG A 1 316 ? -49.545 -31.570 2.220 1.00 39.75 316 ARG A CA 1
ATOM 2451 C C . ARG A 1 316 ? -50.585 -30.651 1.553 1.00 39.75 316 ARG A C 1
ATOM 2453 O O . ARG A 1 316 ? -51.102 -29.765 2.221 1.00 39.75 316 ARG A O 1
ATOM 2460 N N . LEU A 1 317 ? -50.951 -31.001 0.313 1.00 42.31 317 LEU A N 1
ATOM 2461 C CA . LEU A 1 317 ? -52.190 -30.658 -0.418 1.00 42.31 317 LEU A CA 1
ATOM 2462 C C . LEU A 1 317 ? -52.282 -29.260 -1.066 1.00 42.31 317 LEU A C 1
ATOM 2464 O O . LEU A 1 317 ? -52.651 -28.283 -0.429 1.00 42.31 317 LEU A O 1
ATOM 2468 N N . ASN A 1 318 ? -52.086 -29.194 -2.386 1.00 35.44 318 ASN A N 1
ATOM 2469 C CA . ASN A 1 318 ? -53.217 -29.207 -3.326 1.00 35.44 318 ASN A CA 1
ATOM 2470 C C . ASN A 1 318 ? -52.721 -29.298 -4.777 1.00 35.44 318 ASN A C 1
ATOM 2472 O O . ASN A 1 318 ? -51.999 -28.430 -5.264 1.00 35.44 318 ASN A O 1
ATOM 2476 N N . GLU A 1 319 ? -53.143 -30.355 -5.469 1.00 43.59 319 GLU A N 1
ATOM 2477 C CA . GLU A 1 319 ? -53.105 -30.444 -6.925 1.00 43.59 319 GLU A CA 1
ATOM 2478 C C . GLU A 1 319 ? -54.058 -29.403 -7.519 1.00 43.59 319 GLU A C 1
ATOM 2480 O O . GLU A 1 319 ? -55.266 -29.461 -7.296 1.00 43.59 319 GLU A O 1
ATOM 2485 N N . VAL A 1 320 ? -53.536 -28.497 -8.347 1.00 44.97 320 VAL A N 1
ATOM 2486 C CA . VAL A 1 320 ? -54.330 -27.869 -9.406 1.00 44.97 320 VAL A CA 1
ATOM 2487 C C . VAL A 1 320 ? -53.588 -28.043 -10.721 1.00 44.97 320 VAL A C 1
ATOM 2489 O O . VAL A 1 320 ? -52.585 -27.403 -11.025 1.00 44.97 320 VAL A O 1
ATOM 2492 N N . ARG A 1 321 ? -54.130 -28.988 -11.475 1.00 42.78 321 ARG A N 1
ATOM 2493 C CA . ARG A 1 321 ? -53.844 -29.352 -12.854 1.00 42.78 321 ARG A CA 1
ATOM 2494 C C . ARG A 1 321 ? -54.031 -28.140 -13.774 1.00 42.78 321 ARG A C 1
ATOM 2496 O O . ARG A 1 321 ? -55.136 -27.616 -13.857 1.00 42.78 321 ARG A O 1
ATOM 2503 N N . TRP A 1 322 ? -53.000 -27.774 -14.532 1.00 38.94 322 TRP A N 1
ATOM 2504 C CA . TRP A 1 322 ? -53.160 -27.027 -15.783 1.00 38.94 322 TRP A CA 1
ATOM 2505 C C . TRP A 1 322 ? -52.484 -27.804 -16.910 1.00 38.94 322 TRP A C 1
ATOM 2507 O O . TRP A 1 322 ? -51.264 -27.847 -17.032 1.00 38.94 322 TRP A O 1
ATOM 2517 N N . SER A 1 323 ? -53.320 -28.463 -17.711 1.00 43.97 323 SER A N 1
ATOM 2518 C CA . SER A 1 323 ? -52.987 -28.903 -19.060 1.00 43.97 323 SER A CA 1
ATOM 2519 C C . SER A 1 323 ? -53.426 -27.813 -20.036 1.00 43.97 323 SER A C 1
ATOM 2521 O O . SER A 1 323 ? -54.612 -27.512 -20.097 1.00 43.97 323 SER A O 1
ATOM 2523 N N . ALA A 1 324 ? -52.486 -27.266 -20.803 1.00 47.56 324 ALA A N 1
ATOM 2524 C CA . ALA A 1 324 ? -52.676 -26.676 -22.133 1.00 47.56 324 ALA A CA 1
ATOM 2525 C C . ALA A 1 324 ? -51.255 -26.476 -22.698 1.00 47.56 324 ALA A C 1
ATOM 2527 O O . ALA A 1 324 ? -50.463 -25.759 -22.102 1.00 47.56 324 ALA A O 1
ATOM 2528 N N . ALA A 1 325 ? -50.748 -27.285 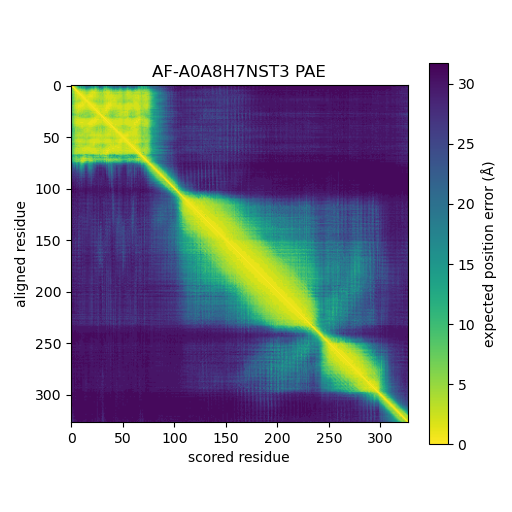-23.626 1.00 41.75 325 ALA A N 1
ATOM 2529 C CA . ALA A 1 325 ? -51.170 -27.469 -25.013 1.00 41.75 325 ALA A CA 1
ATOM 2530 C C . ALA A 1 325 ? -51.008 -26.199 -25.872 1.00 41.75 325 ALA A C 1
ATOM 2532 O O . ALA A 1 325 ? -51.815 -25.281 -25.781 1.00 41.75 325 ALA A O 1
ATOM 2533 N N . LEU A 1 326 ? -50.027 -26.311 -26.778 1.00 43.75 326 LEU A N 1
ATOM 2534 C CA . LEU A 1 326 ? -49.960 -25.785 -28.148 1.00 43.75 326 LEU A CA 1
ATOM 2535 C C . LEU A 1 326 ? -49.383 -24.382 -28.378 1.00 43.75 326 LEU A C 1
ATOM 2537 O O . LEU A 1 326 ? -49.843 -23.389 -27.823 1.00 43.75 326 LEU A O 1
ATOM 2541 N N . GLY A 1 327 ? -48.418 -24.355 -29.304 1.00 44.12 327 GLY A N 1
ATOM 2542 C CA . GLY A 1 327 ? -47.804 -23.188 -29.924 1.00 44.12 327 GLY A CA 1
ATOM 2543 C C . GLY A 1 327 ? -46.437 -23.534 -30.479 1.00 44.12 327 GLY A C 1
ATOM 2544 O O . GLY A 1 327 ? -45.470 -22.929 -29.979 1.00 44.12 327 GLY A O 1
#

Radius of gyration: 59.45 Å; Cα contacts (8 Å, |Δi|>4): 170; chains: 1; bounding box: 125×52×175 Å

Organism: NCBI:txid104341